Protein AF-A0A1G1VSL3-F1 (afdb_monomer_lite)

Secondary structure (DSSP, 8-state):
--GGGTTSTT-S--PPPP---PPTT-EEEEE---TTEEE-TTEEEEE-GGGG---SS-S-TTTS-HHHHHHHHHHHHHHHHHHHHHHHHTT-EEEEEEETT-HHHHHTT--GGGHHHHHHHHHHHTT-EEEEEEPB-SS-EE-SSTT-EEEESS-TT-------EEEEE-SS-EEHHHHHHHHHHH-SEEEEE-TTHHHHHHTT--HHHHHHHHHHHHHHHHHH-GGGGSTT-EEEE--S-S-HHHHHHHHHHHHHHHHHHH--

Radius of gyration: 17.58 Å; chains: 1; bounding box: 45×39×55 Å

Foldseek 3Di:
DDPVVVVPPPPPDDDDQPAPDADPQAAEEEEEQALQKAWDRRYFYAYDALLLDADAPAADCVQQNVVLNVLSVVCVLLVQVLLCVLCVVLVHAYAYEGEALRLRCRRRVNQRVCSFVRSCVVCVVSVGHYQAYAYADPDWDHGPDPPITMHGVDHNPDNAGAAQAEEEEQARGHHNVRQVVCCVPRNRYRYHYLNRLVVCVVVVHDSVSVLVNVVSVLSSVVVRHVNHLDPPRYDYDHPSNHRPVSSVVSVVSVVVSVVVSVVD

Organism: NCBI:txid1797591

pLDDT: mean 86.6, std 14.9, range [35.81, 98.06]

Sequence (264 aa):
MSEKSLLRSEVGQGRAVPERKELPGTVVAVACMDEALGYSPGILVAGVGGSAVTAYETGNQTFFPDQKRRLVERVRPVLYHSLGKMADQLGLGFGVTSHVGCGWAGVQGIESISIPRLTQAMSFGLGREYFGHIPFAKEPSALDKPGVAAYTKRSASDHYHNAESIVLTVGGFISQNEIDRIASRHGRPFILSADWLNDVVISGGDIHEALDFLEVEINIARGIAEGVVKPGAFQIFDGQRLDTMTTVRNRAFVHRLLQRFTRA

Structure (mmCIF, N/CA/C/O backbone):
data_AF-A0A1G1VSL3-F1
#
_entry.id   AF-A0A1G1VSL3-F1
#
loop_
_atom_site.group_PDB
_atom_site.id
_atom_site.type_symbol
_atom_site.label_atom_id
_atom_site.label_alt_id
_atom_site.label_comp_id
_atom_site.label_asym_id
_atom_site.label_entity_id
_atom_site.label_seq_id
_atom_site.pdbx_PDB_ins_code
_atom_site.Cartn_x
_atom_site.Cartn_y
_atom_site.Cartn_z
_atom_site.occupancy
_atom_site.B_iso_or_equiv
_atom_site.auth_seq_id
_atom_site.auth_comp_id
_atom_site.auth_asym_id
_atom_site.auth_atom_id
_atom_site.pdbx_PDB_model_num
ATOM 1 N N . MET A 1 1 ? 12.007 3.092 34.594 1.00 41.72 1 MET A N 1
ATOM 2 C CA . MET A 1 1 ? 10.548 3.309 34.455 1.00 41.72 1 MET A CA 1
ATOM 3 C C . MET A 1 1 ? 10.048 2.396 33.346 1.00 41.72 1 MET A C 1
ATOM 5 O O . MET A 1 1 ? 10.641 2.407 32.280 1.00 41.72 1 MET A O 1
ATOM 9 N N . SER A 1 2 ? 9.065 1.538 33.625 1.00 35.91 2 SER A N 1
ATOM 10 C CA . SER A 1 2 ? 8.581 0.497 32.698 1.00 35.91 2 SER A CA 1
ATOM 11 C C . SER A 1 2 ? 7.684 1.092 31.604 1.00 35.91 2 SER A C 1
ATOM 13 O O . SER A 1 2 ? 6.838 1.926 31.918 1.00 35.91 2 SER A O 1
ATOM 15 N N . GLU A 1 3 ? 7.808 0.631 30.352 1.00 35.81 3 GLU A N 1
ATOM 16 C CA . GLU A 1 3 ? 6.961 1.017 29.199 1.00 35.81 3 GLU A CA 1
ATOM 17 C C . GLU A 1 3 ? 5.448 0.918 29.467 1.00 35.81 3 GLU A C 1
ATOM 19 O O . GLU A 1 3 ? 4.659 1.646 28.869 1.00 35.81 3 GLU A O 1
ATOM 24 N N . LYS A 1 4 ? 5.023 0.095 30.437 1.00 37.22 4 LYS A N 1
ATOM 25 C CA . LYS A 1 4 ? 3.619 0.005 30.876 1.00 37.22 4 LYS A CA 1
ATOM 26 C C . LYS A 1 4 ? 3.095 1.289 31.536 1.00 37.22 4 LYS A C 1
ATOM 28 O O . LYS A 1 4 ? 1.886 1.497 31.588 1.00 37.22 4 LYS A O 1
ATOM 33 N N . SER A 1 5 ? 3.986 2.147 32.034 1.00 37.72 5 SER A N 1
ATOM 34 C CA . SER A 1 5 ? 3.661 3.393 32.741 1.00 37.72 5 SER A CA 1
ATOM 35 C C . SER A 1 5 ? 3.257 4.531 31.800 1.00 37.72 5 SER A C 1
ATOM 37 O O . SER A 1 5 ? 2.442 5.363 32.183 1.00 37.72 5 SER A O 1
ATOM 39 N N . LEU A 1 6 ? 3.802 4.568 30.580 1.00 39.62 6 LEU A N 1
ATOM 40 C CA . LEU A 1 6 ? 3.485 5.594 29.575 1.00 39.62 6 LEU A CA 1
ATOM 41 C C . LEU A 1 6 ? 2.103 5.375 28.932 1.00 39.62 6 LEU A C 1
ATOM 43 O O . LEU A 1 6 ? 1.482 6.321 28.469 1.00 39.62 6 LEU A O 1
ATOM 47 N N . LEU A 1 7 ? 1.581 4.144 28.968 1.00 41.22 7 LEU A N 1
ATOM 48 C CA . LEU A 1 7 ? 0.295 3.775 28.359 1.00 41.22 7 LEU A CA 1
ATOM 49 C C . LEU A 1 7 ? -0.943 4.222 29.159 1.00 41.22 7 LEU A C 1
ATOM 51 O O . LEU A 1 7 ? -2.055 4.130 28.646 1.00 41.22 7 LEU A O 1
ATOM 55 N N . ARG A 1 8 ? -0.790 4.666 30.417 1.00 36.41 8 ARG A N 1
ATOM 56 C CA . ARG A 1 8 ? -1.926 5.020 31.294 1.00 36.41 8 ARG A CA 1
ATOM 57 C C . ARG A 1 8 ? -2.172 6.521 31.453 1.00 36.41 8 ARG A C 1
ATOM 59 O O . ARG A 1 8 ? -3.268 6.887 31.863 1.00 36.41 8 ARG A O 1
ATOM 66 N N . SER A 1 9 ? -1.210 7.387 31.137 1.00 38.53 9 SER A N 1
ATOM 67 C CA . SER A 1 9 ? -1.357 8.835 31.354 1.00 38.53 9 SER A CA 1
ATOM 68 C C . SER A 1 9 ? -2.050 9.586 30.210 1.00 38.53 9 SER A C 1
ATOM 70 O O . SER A 1 9 ? -2.408 10.742 30.394 1.00 38.53 9 SER A O 1
ATOM 72 N N . GLU A 1 10 ? -2.304 8.942 29.067 1.00 37.75 10 GLU A N 1
ATOM 73 C CA . GLU A 1 10 ? -3.008 9.541 27.914 1.00 37.75 10 GLU A CA 1
ATOM 74 C C . GLU A 1 10 ? -4.465 9.049 27.771 1.00 37.75 10 GLU A C 1
ATOM 76 O O . GLU A 1 10 ? -5.058 9.097 26.700 1.00 37.75 10 GLU A O 1
ATOM 81 N N . VAL A 1 11 ? -5.079 8.571 28.860 1.00 45.72 11 VAL A N 1
ATOM 82 C CA . VAL A 1 11 ? -6.474 8.065 28.886 1.00 45.72 11 VAL A CA 1
ATOM 83 C C . VAL A 1 11 ? -7.509 9.209 29.014 1.00 45.72 11 VAL A C 1
ATOM 85 O O . VAL A 1 11 ? -8.711 8.991 29.156 1.00 45.72 11 VAL A O 1
ATOM 88 N N . GLY A 1 12 ? -7.070 10.465 28.933 1.00 40.28 12 GLY A N 1
ATOM 89 C CA . GLY A 1 12 ? -7.941 11.634 29.009 1.00 40.28 12 GLY A CA 1
ATOM 90 C C . GLY A 1 12 ? -8.632 11.950 27.681 1.00 40.28 12 GLY A C 1
ATOM 91 O O . GLY A 1 12 ? -8.049 12.607 26.831 1.00 40.28 12 GLY A O 1
ATOM 92 N N . GLN A 1 13 ? -9.908 11.570 27.573 1.00 41.44 13 GLN A N 1
ATOM 93 C CA . GLN A 1 13 ? -10.904 12.127 26.641 1.00 41.44 13 GLN A CA 1
ATOM 94 C C . GLN A 1 13 ? -10.694 11.832 25.144 1.00 41.44 13 GLN A C 1
ATOM 96 O O . GLN A 1 13 ? -10.449 12.722 24.330 1.00 41.44 13 GLN A O 1
ATOM 101 N N . GLY A 1 14 ? -10.936 10.582 24.740 1.00 38.00 14 GLY A N 1
ATOM 102 C CA . GLY A 1 14 ? -11.282 10.294 23.349 1.00 38.00 14 GLY A CA 1
ATOM 103 C C . GLY A 1 14 ? -12.633 10.929 23.008 1.00 38.00 14 GLY A C 1
ATOM 104 O O . GLY A 1 14 ? -13.676 10.406 23.394 1.00 38.00 14 GLY A O 1
ATOM 105 N N . ARG A 1 15 ? -12.633 12.066 22.300 1.00 38.47 15 ARG A N 1
ATOM 106 C CA . ARG A 1 15 ? -13.829 12.522 21.574 1.00 38.47 15 ARG A CA 1
ATOM 107 C C . ARG A 1 15 ? -14.243 11.401 20.621 1.00 38.47 15 ARG A C 1
ATOM 109 O O . ARG A 1 15 ? -13.398 10.897 19.883 1.00 38.47 15 ARG A O 1
ATOM 116 N N . ALA A 1 16 ? -15.522 11.028 20.643 1.00 43.56 16 ALA A N 1
ATOM 117 C CA . ALA A 1 16 ? -16.097 10.166 19.620 1.00 43.56 16 ALA A CA 1
ATOM 118 C C . ALA A 1 16 ? -15.819 10.802 18.250 1.00 43.56 16 ALA A C 1
ATOM 120 O O . ALA A 1 16 ? -16.195 11.952 18.008 1.00 43.56 16 ALA A O 1
ATOM 121 N N . VAL A 1 17 ? -15.087 10.087 17.396 1.00 47.47 17 VAL A N 1
ATOM 122 C CA . VAL A 1 17 ? -14.850 10.498 16.012 1.00 47.47 17 VAL A CA 1
ATOM 123 C C . VAL A 1 17 ? -16.201 10.417 15.297 1.00 47.47 17 VAL A C 1
ATOM 125 O O . VAL A 1 17 ? -16.873 9.392 15.426 1.00 47.47 17 VAL A O 1
ATOM 128 N N . PRO A 1 18 ? -16.655 11.471 14.596 1.00 43.22 18 PRO A N 1
ATOM 129 C CA . PRO A 1 18 ? -17.874 11.384 13.805 1.00 43.22 18 PRO A CA 1
ATOM 130 C C . PRO A 1 18 ? -17.715 10.270 12.769 1.00 43.22 18 PRO A C 1
ATOM 132 O O . PRO A 1 18 ? -16.754 10.296 12.002 1.00 43.22 18 PRO A O 1
ATOM 135 N N . GLU A 1 19 ? -18.643 9.312 12.729 1.00 50.19 19 GLU A N 1
ATOM 136 C CA . GLU A 1 19 ? -18.667 8.296 11.674 1.00 50.19 19 GLU A CA 1
ATOM 137 C C . GLU A 1 19 ? -18.730 8.989 10.307 1.00 50.19 19 GLU A C 1
ATOM 139 O O . GLU A 1 19 ? -19.744 9.593 9.935 1.00 50.19 19 GLU A O 1
ATOM 144 N N . ARG A 1 20 ? -17.648 8.903 9.527 1.00 61.31 20 ARG A N 1
ATOM 145 C CA . ARG A 1 20 ? -17.724 9.176 8.094 1.00 61.31 20 ARG A CA 1
ATOM 146 C C . ARG A 1 20 ? -18.493 8.032 7.455 1.00 61.31 20 ARG A C 1
ATOM 148 O O . ARG A 1 20 ? -17.967 6.935 7.297 1.00 61.31 20 ARG A O 1
ATOM 155 N N . LYS A 1 21 ? -19.751 8.289 7.098 1.00 58.44 21 LYS A N 1
ATOM 156 C CA . LYS A 1 21 ? -20.550 7.330 6.335 1.00 58.44 21 LYS A CA 1
ATOM 157 C C . LYS A 1 21 ? -20.015 7.258 4.911 1.00 58.44 21 LYS A C 1
ATOM 159 O O . LYS A 1 21 ? -20.190 8.193 4.131 1.00 58.44 21 LYS A O 1
ATOM 164 N N . GLU A 1 22 ? -19.343 6.156 4.610 1.00 76.06 22 GLU A N 1
ATOM 165 C CA . GLU A 1 22 ? -18.946 5.812 3.251 1.00 76.06 22 GLU A CA 1
ATOM 166 C C . GLU A 1 22 ? -20.178 5.474 2.401 1.00 76.06 22 GLU A C 1
ATOM 168 O O . GLU A 1 22 ? -21.248 5.129 2.912 1.00 76.06 22 GLU A O 1
ATOM 173 N N . LEU A 1 23 ? -20.036 5.621 1.085 1.00 67.12 23 LEU A N 1
ATOM 174 C CA . LEU A 1 23 ? -21.115 5.323 0.150 1.00 67.12 23 LEU A CA 1
ATOM 175 C C . LEU A 1 23 ? -21.472 3.821 0.187 1.00 67.12 23 LEU A C 1
ATOM 177 O O . LEU A 1 23 ? -20.597 2.978 0.400 1.00 67.12 23 LEU A O 1
ATOM 181 N N . PRO A 1 24 ? -22.743 3.450 -0.049 1.00 66.38 24 PRO A N 1
ATOM 182 C CA . PRO A 1 24 ? -23.111 2.052 -0.238 1.00 66.38 24 PRO A CA 1
ATOM 183 C C . PRO A 1 24 ? -22.265 1.408 -1.344 1.00 66.38 24 PRO A C 1
ATOM 185 O O . PRO A 1 24 ? -22.145 1.964 -2.434 1.00 66.38 24 PRO A O 1
ATOM 188 N N . GLY A 1 25 ? -21.692 0.235 -1.063 1.00 79.31 25 GLY A N 1
ATOM 189 C CA . GLY A 1 25 ? -20.822 -0.474 -2.005 1.00 79.31 25 GLY A CA 1
ATOM 190 C C . GLY A 1 25 ? -19.350 -0.058 -1.965 1.00 79.31 25 GLY A C 1
ATOM 191 O O . GLY A 1 25 ? -18.590 -0.527 -2.809 1.00 79.31 25 GLY A O 1
ATOM 192 N N . THR A 1 26 ? -18.928 0.775 -1.003 1.00 91.88 26 THR A N 1
ATOM 193 C CA . THR A 1 26 ? -17.506 1.081 -0.817 1.00 91.88 26 THR A CA 1
ATOM 194 C C . THR A 1 26 ? -16.694 -0.182 -0.510 1.00 91.88 26 THR A C 1
ATOM 196 O O . THR A 1 26 ? -17.097 -1.029 0.292 1.00 91.88 26 THR A O 1
ATOM 199 N N . VAL A 1 27 ? -15.521 -0.290 -1.130 1.00 95.00 27 VAL A N 1
ATOM 200 C CA . VAL A 1 27 ? -14.562 -1.377 -0.914 1.00 95.00 27 VAL A CA 1
ATOM 201 C C . VAL A 1 27 ? -13.184 -0.839 -0.552 1.00 95.00 27 VAL A C 1
ATOM 203 O O . VAL A 1 27 ? -12.827 0.294 -0.872 1.00 95.00 27 VAL A O 1
ATOM 206 N N . VAL A 1 28 ? -12.384 -1.692 0.073 1.00 96.00 28 VAL A N 1
ATOM 207 C CA . VAL A 1 28 ? -10.955 -1.511 0.283 1.00 96.00 28 VAL A CA 1
ATOM 208 C C . VAL A 1 28 ? -10.203 -2.337 -0.755 1.00 96.00 28 VAL A C 1
ATOM 210 O O . VAL A 1 28 ? -10.350 -3.559 -0.820 1.00 96.00 28 VAL A O 1
ATOM 213 N N . ALA A 1 29 ? -9.383 -1.670 -1.558 1.00 95.31 29 ALA A N 1
ATOM 214 C CA . ALA A 1 29 ? -8.477 -2.297 -2.504 1.00 95.31 29 ALA A CA 1
ATOM 215 C C . ALA A 1 29 ? -7.039 -2.209 -1.985 1.00 95.31 29 ALA A C 1
ATOM 217 O O . ALA A 1 29 ? -6.507 -1.115 -1.777 1.00 95.31 29 ALA A O 1
ATOM 218 N N . VAL A 1 30 ? -6.382 -3.357 -1.825 1.00 95.31 30 VAL A N 1
ATOM 219 C CA . VAL A 1 30 ? -4.923 -3.398 -1.740 1.00 95.31 30 VAL A CA 1
ATOM 220 C C . VAL A 1 30 ? -4.373 -3.124 -3.133 1.00 95.31 30 VAL A C 1
ATOM 222 O O . VAL A 1 30 ? -4.665 -3.858 -4.083 1.00 95.31 30 VAL A O 1
ATOM 225 N N . ALA A 1 31 ? -3.604 -2.051 -3.259 1.00 92.25 31 ALA A N 1
ATOM 226 C CA . ALA A 1 31 ? -3.021 -1.619 -4.520 1.00 92.25 31 ALA A CA 1
ATOM 227 C C . ALA A 1 31 ? -1.528 -1.353 -4.349 1.00 92.25 31 ALA A C 1
ATOM 229 O O . ALA A 1 31 ? -1.065 -1.019 -3.259 1.00 92.25 31 ALA A O 1
ATOM 230 N N . CYS A 1 32 ? -0.773 -1.493 -5.438 1.00 90.31 32 CYS A N 1
ATOM 231 C CA . CYS A 1 32 ? 0.634 -1.118 -5.434 1.00 90.31 32 CYS A CA 1
ATOM 232 C C . CYS A 1 32 ? 0.808 0.360 -5.076 1.00 90.31 32 CYS A C 1
ATOM 234 O O . CYS A 1 32 ? 0.002 1.197 -5.480 1.00 90.31 32 CYS A O 1
ATOM 236 N N . MET A 1 33 ? 1.896 0.689 -4.378 1.00 88.12 33 MET A N 1
ATOM 237 C CA . MET A 1 33 ? 2.346 2.075 -4.283 1.00 88.12 33 MET A CA 1
ATOM 238 C C . MET A 1 33 ? 2.729 2.574 -5.687 1.00 88.12 33 MET A C 1
ATOM 240 O O . MET A 1 33 ? 3.733 2.157 -6.261 1.00 88.12 33 MET A O 1
ATOM 244 N N . ASP A 1 34 ? 1.878 3.401 -6.285 1.00 89.62 34 ASP A N 1
ATOM 245 C CA . ASP A 1 34 ? 2.101 3.997 -7.601 1.00 89.62 34 ASP A CA 1
ATOM 246 C C . ASP A 1 34 ? 1.310 5.305 -7.685 1.00 89.62 34 ASP A C 1
ATOM 248 O O . ASP A 1 34 ? 0.093 5.337 -7.495 1.00 89.62 34 ASP A O 1
ATOM 252 N N . GLU A 1 35 ? 2.021 6.398 -7.938 1.00 90.19 35 GLU A N 1
ATOM 253 C CA . GLU A 1 35 ? 1.499 7.760 -7.968 1.00 90.19 35 GLU A CA 1
ATOM 254 C C . GLU A 1 35 ? 0.618 8.051 -9.192 1.00 90.19 35 GLU A C 1
ATOM 256 O O . GLU A 1 35 ? -0.036 9.097 -9.266 1.00 90.19 35 GLU A O 1
ATOM 261 N N . ALA A 1 36 ? 0.628 7.154 -10.181 1.00 91.25 36 ALA A N 1
ATOM 262 C CA . ALA A 1 36 ? -0.157 7.268 -11.402 1.00 91.25 36 ALA A CA 1
ATOM 263 C C . ALA A 1 36 ? -1.495 6.521 -11.344 1.00 91.25 36 ALA A C 1
ATOM 265 O O . ALA A 1 36 ? -2.278 6.636 -12.296 1.00 91.25 36 ALA A O 1
ATOM 266 N N . LEU A 1 37 ? -1.757 5.773 -10.267 1.00 92.94 37 LEU A N 1
ATOM 267 C CA . LEU A 1 37 ? -3.028 5.087 -10.071 1.00 92.94 37 LEU A CA 1
ATOM 268 C C . LEU A 1 37 ? -4.138 6.074 -9.712 1.00 92.94 37 LEU A C 1
ATOM 270 O O . LEU A 1 37 ? -3.959 6.989 -8.908 1.00 92.94 37 LEU A O 1
ATOM 274 N N . GLY A 1 38 ? -5.301 5.858 -10.316 1.00 93.88 38 GLY A N 1
ATOM 275 C CA . GLY A 1 38 ? -6.528 6.571 -10.015 1.00 93.88 38 GLY A CA 1
ATOM 276 C C . GLY A 1 38 ? -7.699 5.614 -9.816 1.00 93.88 38 GLY A C 1
ATOM 277 O O . GLY A 1 38 ? -7.783 4.570 -10.467 1.00 93.88 38 GLY A O 1
ATOM 278 N N . TYR A 1 39 ? -8.620 5.987 -8.932 1.00 93.62 39 TYR A N 1
ATOM 279 C CA . TYR A 1 39 ? -9.716 5.126 -8.482 1.00 93.62 39 TYR A CA 1
ATOM 280 C C . TYR A 1 39 ? -11.070 5.832 -8.591 1.00 93.62 39 TYR A C 1
ATOM 282 O O . TYR A 1 39 ? -11.164 7.050 -8.415 1.00 93.62 39 TYR A O 1
ATOM 290 N N . SER A 1 40 ? -12.130 5.077 -8.882 1.00 91.62 40 SER A N 1
ATOM 291 C CA . SER A 1 40 ? -13.500 5.592 -8.857 1.00 91.62 40 SER A CA 1
ATOM 292 C C . SER A 1 40 ? -13.956 5.939 -7.431 1.00 91.62 40 SER A C 1
ATOM 294 O O . SER A 1 40 ? -13.401 5.424 -6.453 1.00 91.62 40 SER A O 1
ATOM 296 N N . PRO A 1 41 ? -15.007 6.770 -7.278 1.00 88.75 41 PRO A N 1
ATOM 297 C CA . PRO A 1 41 ? -15.706 6.895 -6.002 1.00 88.75 41 PRO A CA 1
ATOM 298 C C . PRO A 1 41 ? -16.109 5.514 -5.460 1.00 88.75 41 PRO A C 1
ATOM 300 O O . PRO A 1 41 ? -16.461 4.629 -6.239 1.00 88.75 41 PRO A O 1
ATOM 303 N N . GLY A 1 42 ? -16.049 5.330 -4.138 1.00 89.25 42 GLY A N 1
ATOM 304 C CA . GLY A 1 42 ? -16.341 4.042 -3.494 1.00 89.25 42 GLY A CA 1
ATOM 305 C C . GLY A 1 42 ? -15.142 3.093 -3.371 1.00 89.25 42 GLY A C 1
ATOM 306 O O . GLY A 1 42 ? -15.304 1.967 -2.920 1.00 89.25 42 GLY A O 1
ATOM 307 N N . ILE A 1 43 ? -13.929 3.522 -3.725 1.00 94.75 43 ILE A N 1
ATOM 308 C CA . ILE A 1 43 ? -12.708 2.758 -3.444 1.00 94.75 43 ILE A CA 1
ATOM 309 C C . ILE A 1 43 ? -11.872 3.495 -2.399 1.00 94.75 43 ILE A C 1
ATOM 311 O O . ILE A 1 43 ? -11.518 4.667 -2.566 1.00 94.75 43 ILE A O 1
ATOM 315 N N . LEU A 1 44 ? -11.534 2.776 -1.334 1.00 96.38 44 LEU A N 1
ATOM 316 C CA . LEU A 1 44 ? -10.486 3.128 -0.389 1.00 96.38 44 LEU A CA 1
ATOM 317 C C . LEU A 1 44 ? -9.252 2.269 -0.664 1.00 96.38 44 LEU A C 1
ATOM 319 O O . LEU A 1 44 ? -9.359 1.079 -0.942 1.00 96.38 44 LEU A O 1
ATOM 323 N N . VAL A 1 45 ? -8.072 2.866 -0.583 1.00 96.00 45 VAL A N 1
ATOM 324 C CA . VAL A 1 45 ? -6.817 2.217 -0.958 1.00 96.00 45 VAL A CA 1
ATOM 325 C C . VAL A 1 45 ? -5.997 1.888 0.280 1.00 96.00 45 VAL A C 1
ATOM 327 O O . VAL A 1 45 ? -5.760 2.751 1.129 1.00 96.00 45 VAL A O 1
ATOM 330 N N . ALA A 1 46 ? -5.516 0.648 0.335 1.00 96.31 46 ALA A N 1
ATOM 331 C CA . ALA A 1 46 ? -4.414 0.226 1.185 1.00 96.31 46 ALA A CA 1
ATOM 332 C C . ALA A 1 46 ? -3.170 0.031 0.304 1.00 96.31 46 ALA A C 1
ATOM 334 O O . ALA A 1 46 ? -3.061 -0.957 -0.421 1.00 96.31 46 ALA A O 1
ATOM 335 N N . GLY A 1 47 ? -2.252 0.998 0.323 1.00 94.50 47 GLY A N 1
ATOM 336 C CA . GLY A 1 47 ? -1.031 0.930 -0.481 1.00 94.50 47 GLY A CA 1
ATOM 337 C C . GLY A 1 47 ? -0.043 -0.109 0.056 1.00 94.50 47 GLY A C 1
ATOM 338 O O . GLY A 1 47 ? 0.308 -0.050 1.231 1.00 94.50 47 GLY A O 1
ATOM 339 N N . VAL A 1 48 ? 0.391 -1.050 -0.785 1.00 91.88 48 VAL A N 1
ATOM 340 C CA . VAL A 1 48 ? 1.368 -2.109 -0.464 1.00 91.88 48 VAL A CA 1
ATOM 341 C C . VAL A 1 48 ? 2.224 -2.371 -1.702 1.00 91.88 48 VAL A C 1
ATOM 343 O O . VAL A 1 48 ? 1.682 -2.583 -2.782 1.00 91.88 48 VAL A O 1
ATOM 346 N N . GLY A 1 49 ? 3.548 -2.401 -1.587 1.00 81.75 49 GLY A N 1
ATOM 347 C CA . GLY A 1 49 ? 4.470 -2.581 -2.711 1.00 81.75 49 GLY A CA 1
ATOM 348 C C . GLY A 1 49 ? 4.160 -3.807 -3.587 1.00 81.75 49 GLY A C 1
ATOM 349 O O . GLY A 1 49 ? 4.082 -4.935 -3.105 1.00 81.75 49 GLY A O 1
ATOM 350 N N . GLY A 1 50 ? 3.973 -3.580 -4.893 1.00 66.88 50 GLY A N 1
ATOM 351 C CA . GLY A 1 50 ? 3.849 -4.595 -5.949 1.00 66.88 50 GLY A CA 1
ATOM 352 C C . GLY A 1 50 ? 2.737 -5.615 -5.808 1.00 66.88 50 GLY A C 1
ATOM 353 O O . GLY A 1 50 ? 2.925 -6.760 -6.220 1.00 66.88 50 GLY A O 1
ATOM 354 N N . SER A 1 51 ? 1.630 -5.246 -5.157 1.00 63.44 51 SER A N 1
ATOM 355 C CA . SER A 1 51 ? 0.603 -6.212 -4.745 1.00 63.44 51 SER A CA 1
ATOM 356 C C . SER A 1 51 ? 1.227 -7.401 -4.001 1.00 63.44 51 SER A C 1
ATOM 358 O O . SER A 1 51 ? 0.764 -8.527 -4.116 1.00 63.44 51 SER A O 1
ATOM 360 N N . ALA A 1 52 ? 2.342 -7.154 -3.309 1.00 62.50 52 ALA A N 1
ATOM 361 C CA . ALA A 1 52 ? 3.154 -8.107 -2.580 1.00 62.50 52 ALA A CA 1
ATOM 362 C C . ALA A 1 52 ? 3.490 -9.407 -3.342 1.00 62.50 52 ALA A C 1
ATOM 364 O O . ALA A 1 52 ? 3.384 -10.483 -2.772 1.00 62.50 52 ALA A O 1
ATOM 365 N N . VAL A 1 53 ? 3.918 -9.364 -4.607 1.00 80.69 53 VAL A N 1
ATOM 366 C CA . VAL A 1 53 ? 4.559 -10.540 -5.238 1.00 80.69 53 VAL A CA 1
ATOM 367 C C . VAL A 1 53 ? 6.075 -10.522 -5.026 1.00 80.69 53 VAL A C 1
ATOM 369 O O . VAL A 1 53 ? 6.694 -9.454 -4.954 1.00 80.69 53 VAL A O 1
ATOM 372 N N . THR A 1 54 ? 6.676 -11.707 -4.918 1.00 88.25 54 THR A N 1
ATOM 373 C CA . THR A 1 54 ? 8.114 -11.901 -4.686 1.00 88.25 54 THR A CA 1
ATOM 374 C C . THR A 1 54 ? 8.703 -12.916 -5.655 1.00 88.25 54 THR A C 1
ATOM 376 O O . THR A 1 54 ? 8.078 -13.935 -5.937 1.00 88.25 54 THR A O 1
ATOM 379 N N . ALA A 1 55 ? 9.903 -12.633 -6.164 1.00 88.44 55 ALA A N 1
ATOM 380 C CA . ALA A 1 55 ? 10.688 -13.559 -6.981 1.00 88.44 55 ALA A CA 1
ATOM 381 C C . ALA A 1 55 ? 12.123 -13.626 -6.446 1.00 88.44 55 ALA A C 1
ATOM 383 O O . ALA A 1 55 ? 12.764 -12.590 -6.271 1.00 88.44 55 ALA A O 1
ATOM 384 N N . TYR A 1 56 ? 12.596 -14.834 -6.147 1.00 91.50 56 TYR A N 1
ATOM 385 C CA . TYR A 1 56 ? 13.926 -15.090 -5.592 1.00 91.50 56 TYR A CA 1
ATOM 386 C C . TYR A 1 56 ? 14.975 -15.248 -6.686 1.00 91.50 56 TYR A C 1
ATOM 388 O O . TYR A 1 56 ? 14.635 -15.620 -7.804 1.00 91.50 56 TYR A O 1
ATOM 396 N N . GLU A 1 57 ? 16.241 -14.973 -6.355 1.00 89.62 57 GLU A N 1
ATOM 397 C CA . GLU A 1 57 ? 17.397 -15.189 -7.248 1.00 89.62 57 GLU A CA 1
ATOM 398 C C . GLU A 1 57 ? 17.361 -14.393 -8.576 1.00 89.62 57 GLU A C 1
ATOM 400 O O . GLU A 1 57 ? 18.238 -14.540 -9.423 1.00 89.62 57 GLU A O 1
ATOM 405 N N . THR A 1 58 ? 16.402 -13.476 -8.745 1.00 89.94 58 THR A N 1
ATOM 406 C CA . THR A 1 58 ? 16.226 -12.639 -9.943 1.00 89.94 58 THR A CA 1
ATOM 407 C C . THR A 1 58 ? 16.295 -11.144 -9.623 1.00 89.94 58 THR A C 1
ATOM 409 O O . THR A 1 58 ? 16.334 -10.726 -8.461 1.00 89.94 58 THR A O 1
ATOM 412 N N . GLY A 1 59 ? 16.315 -10.306 -10.662 1.00 89.25 59 GLY A N 1
ATOM 413 C CA . GLY A 1 59 ? 16.257 -8.849 -10.523 1.00 89.25 59 GLY A CA 1
ATOM 414 C C . GLY A 1 59 ? 17.470 -8.233 -9.820 1.00 89.25 59 GLY A C 1
ATOM 415 O O . GLY A 1 59 ? 18.566 -8.793 -9.796 1.00 89.25 59 GLY A O 1
ATOM 416 N N . ASN A 1 60 ? 17.277 -7.045 -9.244 1.00 89.00 60 ASN A N 1
ATOM 417 C CA . ASN A 1 60 ? 18.350 -6.273 -8.624 1.00 89.00 60 ASN A CA 1
ATOM 418 C C . ASN A 1 60 ? 18.631 -6.750 -7.185 1.00 89.00 60 ASN A C 1
ATOM 420 O O . ASN A 1 60 ? 18.075 -6.224 -6.219 1.00 89.00 60 ASN A O 1
ATOM 424 N N . GLN A 1 61 ? 19.529 -7.730 -7.048 1.00 90.81 61 GLN A N 1
ATOM 425 C CA . GLN A 1 61 ? 19.941 -8.297 -5.754 1.00 90.81 61 GLN A CA 1
ATOM 426 C C . GLN A 1 61 ? 20.669 -7.299 -4.843 1.00 90.81 61 GLN A C 1
ATOM 428 O O . GLN A 1 61 ? 20.643 -7.451 -3.625 1.00 90.81 61 GLN A O 1
ATOM 433 N N . THR A 1 62 ? 21.294 -6.259 -5.399 1.00 89.50 62 THR A N 1
ATOM 434 C CA . THR A 1 62 ? 21.936 -5.205 -4.602 1.00 89.50 62 THR A CA 1
ATOM 435 C C . THR A 1 62 ? 20.895 -4.308 -3.935 1.00 89.50 62 THR A C 1
ATOM 437 O O . THR A 1 62 ? 21.037 -3.941 -2.771 1.00 89.50 62 THR A O 1
ATOM 440 N N . PHE A 1 63 ? 19.831 -3.968 -4.659 1.00 86.44 63 PHE A N 1
ATOM 441 C CA . PHE A 1 63 ? 18.788 -3.070 -4.177 1.00 86.44 63 PHE A CA 1
ATOM 442 C C . PHE A 1 63 ? 17.764 -3.784 -3.282 1.00 86.44 63 PHE A C 1
ATOM 444 O O . PHE A 1 63 ? 17.442 -3.317 -2.182 1.00 86.44 63 PHE A O 1
ATOM 451 N N . PHE A 1 64 ? 17.291 -4.953 -3.720 1.00 90.12 64 PHE A N 1
ATOM 452 C CA . PHE A 1 64 ? 16.270 -5.734 -3.030 1.00 90.12 64 PHE A CA 1
ATOM 453 C C . PHE A 1 64 ? 16.698 -7.205 -2.890 1.00 90.12 64 PHE A C 1
ATOM 455 O O . PHE A 1 64 ? 16.156 -8.057 -3.582 1.00 90.12 64 PHE A O 1
ATOM 462 N N . PRO A 1 65 ? 17.677 -7.525 -2.021 1.00 92.31 65 PRO A N 1
ATOM 463 C CA . PRO A 1 65 ? 18.181 -8.889 -1.839 1.00 92.31 65 PRO A CA 1
ATOM 464 C C . PRO A 1 65 ? 17.130 -9.865 -1.295 1.00 92.31 65 PRO A C 1
ATOM 466 O O . PRO A 1 65 ? 16.187 -9.474 -0.599 1.00 92.31 65 PRO A O 1
ATOM 469 N N . ASP A 1 66 ? 17.368 -11.163 -1.498 1.00 93.69 66 ASP A N 1
ATOM 470 C CA . ASP A 1 66 ? 16.470 -12.248 -1.070 1.00 93.69 66 ASP A CA 1
ATOM 471 C C . ASP A 1 66 ? 16.117 -12.230 0.422 1.00 93.69 66 ASP A C 1
ATOM 473 O O . ASP A 1 66 ? 15.005 -12.596 0.793 1.00 93.69 66 ASP A O 1
ATOM 477 N N . GLN A 1 67 ? 17.008 -11.752 1.296 1.00 94.06 67 GLN A N 1
ATOM 478 C CA . GLN A 1 67 ? 16.691 -11.599 2.719 1.00 94.06 67 GLN A CA 1
ATOM 479 C C . GLN A 1 67 ? 15.496 -10.659 2.946 1.00 94.06 67 GLN A C 1
ATOM 481 O O . GLN A 1 67 ? 14.620 -10.962 3.757 1.00 94.06 67 GLN A O 1
ATOM 486 N N . LYS A 1 68 ? 15.424 -9.545 2.204 1.00 92.38 68 LYS A N 1
ATOM 487 C CA . LYS A 1 68 ? 14.290 -8.616 2.278 1.00 92.38 68 LYS A CA 1
ATOM 488 C C . LYS A 1 68 ? 13.041 -9.225 1.637 1.00 92.38 68 LYS A C 1
ATOM 490 O O . LYS A 1 68 ? 11.947 -9.045 2.158 1.00 92.38 68 LYS A O 1
ATOM 495 N N . ARG A 1 69 ? 13.186 -10.004 0.559 1.00 92.12 69 ARG A N 1
ATOM 496 C CA . ARG A 1 69 ? 12.060 -10.734 -0.055 1.00 92.12 69 ARG A CA 1
ATOM 497 C C . ARG A 1 69 ? 11.444 -11.758 0.900 1.00 92.12 69 ARG A C 1
ATOM 499 O O . ARG A 1 69 ? 10.224 -11.815 1.017 1.00 92.12 69 ARG A O 1
ATOM 506 N N . ARG A 1 70 ? 12.274 -12.485 1.658 1.00 93.75 70 ARG A N 1
ATOM 507 C CA . ARG A 1 70 ? 11.818 -13.412 2.711 1.00 93.75 70 ARG A CA 1
ATOM 508 C C . ARG A 1 70 ? 11.063 -12.695 3.825 1.00 93.75 70 ARG A C 1
ATOM 510 O O . ARG A 1 70 ? 10.064 -13.220 4.303 1.00 93.75 70 ARG A O 1
ATOM 517 N N . LEU A 1 71 ? 11.516 -11.503 4.225 1.00 93.69 71 LEU A N 1
ATOM 518 C CA . LEU A 1 71 ? 10.775 -10.668 5.175 1.00 93.69 71 LEU A CA 1
ATOM 519 C C . LEU A 1 71 ? 9.387 -10.313 4.620 1.00 93.69 71 LEU A C 1
ATOM 521 O O . LEU A 1 71 ? 8.389 -10.506 5.308 1.00 93.69 71 LEU A O 1
ATOM 525 N N . VAL A 1 72 ? 9.312 -9.871 3.359 1.00 92.00 72 VAL A N 1
ATOM 526 C CA . VAL A 1 72 ? 8.040 -9.559 2.686 1.00 92.00 72 VAL A CA 1
ATOM 527 C C . VAL A 1 72 ? 7.114 -10.775 2.656 1.00 92.00 72 VAL A C 1
ATOM 529 O O . VAL A 1 72 ? 5.945 -10.644 3.006 1.00 92.00 72 VAL A O 1
ATOM 532 N N . GLU A 1 73 ? 7.603 -11.960 2.283 1.00 91.31 73 GLU A N 1
ATOM 533 C CA . GLU A 1 73 ? 6.780 -13.179 2.284 1.00 91.31 73 GLU A CA 1
ATOM 534 C C . GLU A 1 73 ? 6.289 -13.577 3.672 1.00 91.31 73 GLU A C 1
ATOM 536 O O . GLU A 1 73 ? 5.148 -14.014 3.807 1.00 91.31 73 GLU A O 1
ATOM 541 N N . ARG A 1 74 ? 7.119 -13.401 4.704 1.00 91.88 74 ARG A N 1
ATOM 542 C CA . ARG A 1 74 ? 6.759 -13.742 6.082 1.00 91.88 74 ARG A CA 1
ATOM 543 C C . ARG A 1 74 ? 5.710 -12.796 6.668 1.00 91.88 74 ARG A C 1
ATOM 545 O O . ARG A 1 74 ? 4.785 -13.258 7.329 1.00 91.88 74 ARG A O 1
ATOM 552 N N . VAL A 1 75 ? 5.830 -11.492 6.416 1.00 93.56 75 VAL A N 1
ATOM 553 C CA . VAL A 1 75 ? 4.935 -10.467 6.986 1.00 93.56 75 VAL A CA 1
ATOM 554 C C . VAL A 1 75 ? 3.607 -10.371 6.225 1.00 93.56 75 VAL A C 1
ATOM 556 O O . VAL A 1 75 ? 2.568 -10.068 6.814 1.00 93.56 75 VAL A O 1
ATOM 559 N N . ARG A 1 76 ? 3.603 -10.672 4.922 1.00 91.31 76 ARG A N 1
ATOM 560 C CA . ARG A 1 76 ? 2.439 -10.500 4.038 1.00 91.31 76 ARG A CA 1
ATOM 561 C C . ARG A 1 76 ? 1.152 -11.181 4.526 1.00 91.31 76 ARG A C 1
ATOM 563 O O . ARG A 1 76 ? 0.124 -10.506 4.501 1.00 91.31 76 ARG A O 1
ATOM 570 N N . PRO A 1 77 ? 1.137 -12.449 4.983 1.00 91.94 77 PRO A N 1
ATOM 571 C CA . PRO A 1 77 ? -0.094 -13.056 5.484 1.00 91.94 77 PRO A CA 1
ATOM 572 C C . PRO A 1 77 ? -0.704 -12.276 6.651 1.00 91.94 77 PRO A C 1
ATOM 574 O O . PRO A 1 77 ? -1.916 -12.076 6.679 1.00 91.94 77 PRO A O 1
ATOM 577 N N . VAL A 1 78 ? 0.132 -11.776 7.567 1.00 93.44 78 VAL A N 1
ATOM 578 C CA . VAL A 1 78 ? -0.310 -10.973 8.715 1.00 93.44 78 VAL A CA 1
ATOM 579 C C . VAL A 1 78 ? -0.869 -9.632 8.240 1.00 93.44 78 VAL A C 1
ATOM 581 O O . VAL A 1 78 ? -1.994 -9.292 8.589 1.00 93.44 78 VAL A O 1
ATOM 584 N N . LEU A 1 79 ? -0.144 -8.923 7.369 1.00 94.19 79 LEU A N 1
ATOM 585 C CA . LEU A 1 79 ? -0.589 -7.669 6.748 1.00 94.19 79 LEU A CA 1
ATOM 586 C C . LEU A 1 79 ? -1.982 -7.806 6.110 1.00 94.19 79 LEU A C 1
ATOM 588 O O . LEU A 1 79 ? -2.902 -7.061 6.442 1.00 94.19 79 LEU A O 1
ATOM 592 N N . TYR A 1 80 ? -2.157 -8.772 5.206 1.00 94.06 80 TYR A N 1
ATOM 593 C CA . TYR A 1 80 ? -3.419 -8.952 4.483 1.00 94.06 80 TYR A CA 1
ATOM 594 C C . TYR A 1 80 ? -4.531 -9.482 5.392 1.00 94.06 80 TYR A C 1
ATOM 596 O O . TYR A 1 80 ? -5.707 -9.192 5.154 1.00 94.06 80 TYR A O 1
ATOM 604 N N . HIS A 1 81 ? -4.196 -10.249 6.434 1.00 94.00 81 HIS A N 1
ATOM 605 C CA . HIS A 1 81 ? -5.154 -10.628 7.467 1.00 94.00 81 HIS A CA 1
ATOM 606 C C . HIS A 1 81 ? -5.691 -9.385 8.191 1.00 94.00 81 HIS A C 1
ATOM 608 O O . HIS A 1 81 ? -6.901 -9.145 8.175 1.00 94.00 81 HIS A O 1
ATOM 614 N N . SER A 1 82 ? -4.788 -8.561 8.726 1.00 95.31 82 SER A N 1
ATOM 615 C CA . SER A 1 82 ? -5.101 -7.349 9.484 1.00 95.31 82 SER A CA 1
ATOM 616 C C . SER A 1 82 ? -5.872 -6.312 8.668 1.00 95.31 82 SER A C 1
ATOM 618 O O . SER A 1 82 ? -6.880 -5.791 9.143 1.00 95.31 82 SER A O 1
ATOM 620 N N . LEU A 1 83 ? -5.465 -6.045 7.421 1.00 95.38 83 LEU A N 1
ATOM 621 C CA . LEU A 1 83 ? -6.179 -5.105 6.547 1.00 95.38 83 LEU A CA 1
ATOM 622 C C . LEU A 1 83 ? -7.610 -5.575 6.246 1.00 95.38 83 LEU A C 1
ATOM 624 O O . LEU A 1 83 ? -8.538 -4.769 6.285 1.00 95.38 83 LEU A O 1
ATOM 628 N N . GLY A 1 84 ? -7.806 -6.875 5.996 1.00 94.19 84 GLY A N 1
ATOM 629 C CA . GLY A 1 84 ? -9.144 -7.426 5.769 1.00 94.19 84 GLY A CA 1
ATOM 630 C C . GLY A 1 84 ? -10.027 -7.340 7.014 1.00 94.19 84 GLY A C 1
ATOM 631 O O . GLY A 1 84 ? -11.163 -6.897 6.916 1.00 94.19 84 GLY A O 1
ATOM 632 N N . LYS A 1 85 ? -9.481 -7.639 8.200 1.00 92.88 85 LYS A N 1
ATOM 633 C CA . LYS A 1 85 ? -10.199 -7.470 9.472 1.00 92.88 85 LYS A CA 1
ATOM 634 C C . LYS A 1 85 ? -10.645 -6.021 9.694 1.00 92.88 85 LYS A C 1
ATOM 636 O O . LYS A 1 85 ? -11.744 -5.789 10.186 1.00 92.88 85 LYS A O 1
ATOM 641 N N . MET A 1 86 ? -9.811 -5.048 9.329 1.00 93.00 86 MET A N 1
ATOM 642 C CA . MET A 1 86 ? -10.176 -3.629 9.408 1.00 93.00 86 MET A CA 1
ATOM 643 C C . MET A 1 86 ? -11.277 -3.263 8.418 1.00 93.00 86 MET A C 1
ATOM 645 O O . MET A 1 86 ? -12.200 -2.543 8.783 1.00 93.00 86 MET A O 1
ATOM 649 N N . ALA A 1 87 ? -11.220 -3.770 7.186 1.00 93.69 87 ALA A N 1
ATOM 650 C CA . ALA A 1 87 ? -12.304 -3.583 6.226 1.00 93.69 87 ALA A CA 1
ATOM 651 C C . ALA A 1 87 ? -13.627 -4.181 6.745 1.00 93.69 87 ALA A C 1
ATOM 653 O O . ALA A 1 87 ? -14.651 -3.500 6.703 1.00 93.69 87 ALA A O 1
ATOM 654 N N . ASP A 1 88 ? -13.586 -5.382 7.334 1.00 91.81 88 ASP A N 1
ATOM 655 C CA . ASP A 1 88 ? -14.754 -6.045 7.930 1.00 91.81 88 ASP A CA 1
ATOM 656 C C . ASP A 1 88 ? -15.350 -5.228 9.089 1.00 91.81 88 ASP A C 1
ATOM 658 O O . ASP A 1 88 ? -16.566 -5.062 9.176 1.00 91.81 88 ASP A O 1
ATOM 662 N N . GLN A 1 89 ? -14.504 -4.658 9.958 1.00 89.31 89 GLN A N 1
ATOM 663 C CA . GLN A 1 89 ? -14.935 -3.770 11.049 1.00 89.31 89 GLN A CA 1
ATOM 664 C C . GLN A 1 89 ? -15.654 -2.513 10.546 1.00 89.31 89 GLN A C 1
ATOM 666 O O . GLN A 1 89 ? -16.526 -1.988 11.236 1.00 89.31 89 GLN A O 1
ATOM 671 N N . LEU A 1 90 ? -15.299 -2.042 9.349 1.00 89.31 90 LEU A N 1
ATOM 672 C CA . LEU A 1 90 ? -15.937 -0.906 8.686 1.00 89.31 90 LEU A CA 1
ATOM 673 C C . LEU A 1 90 ? -17.138 -1.318 7.818 1.00 89.31 90 LEU A C 1
ATOM 675 O O . LEU A 1 90 ? -17.779 -0.454 7.221 1.00 89.31 90 LEU A O 1
ATOM 679 N N . GLY A 1 91 ? -17.450 -2.615 7.729 1.00 90.62 91 GLY A N 1
ATOM 680 C CA . GLY A 1 91 ? -18.515 -3.139 6.873 1.00 90.62 91 GLY A CA 1
ATOM 681 C C . GLY A 1 91 ? -18.231 -2.991 5.375 1.00 90.62 91 GLY A C 1
ATOM 682 O O . GLY A 1 91 ? -19.166 -2.834 4.591 1.00 90.62 91 GLY A O 1
ATOM 683 N N . LEU A 1 92 ? -16.956 -3.000 4.974 1.00 92.38 92 LEU A N 1
ATOM 684 C CA . LEU A 1 92 ? -16.512 -2.782 3.596 1.00 92.38 92 LEU A CA 1
ATOM 685 C C . LEU A 1 92 ? -16.043 -4.088 2.950 1.00 92.38 92 LEU A C 1
ATOM 687 O O . LEU A 1 92 ? -15.447 -4.940 3.605 1.00 92.38 92 LEU A O 1
ATOM 691 N N . GLY A 1 93 ? -16.247 -4.223 1.637 1.00 92.81 93 GLY A N 1
ATOM 692 C CA . GLY A 1 93 ? -15.619 -5.308 0.876 1.00 92.81 93 GLY A CA 1
ATOM 693 C C . GLY A 1 93 ? -14.096 -5.146 0.832 1.00 92.81 93 GLY A C 1
ATOM 694 O O . GLY A 1 93 ? -13.601 -4.023 0.871 1.00 92.81 93 GLY A O 1
ATOM 695 N N . PHE A 1 94 ? -13.345 -6.242 0.715 1.00 94.94 94 PHE A N 1
ATOM 696 C CA . PHE A 1 94 ? -11.879 -6.217 0.710 1.00 94.94 94 PHE A CA 1
ATOM 697 C C . PHE A 1 94 ? -11.305 -7.095 -0.400 1.00 94.94 94 PHE A C 1
ATOM 699 O O . PHE A 1 94 ? -11.667 -8.266 -0.521 1.00 94.94 94 PHE A O 1
ATOM 706 N N . GLY A 1 95 ? -10.372 -6.551 -1.176 1.00 94.88 95 GLY A N 1
ATOM 707 C CA . GLY A 1 95 ? -9.727 -7.293 -2.251 1.00 94.88 95 GLY A CA 1
ATOM 708 C C . GLY A 1 95 ? -8.422 -6.676 -2.719 1.00 94.88 95 GLY A C 1
ATOM 709 O O . GLY A 1 95 ? -7.975 -5.640 -2.231 1.00 94.88 95 GLY A O 1
ATOM 710 N N . VAL A 1 96 ? -7.785 -7.357 -3.660 1.00 95.38 96 VAL A N 1
ATOM 711 C CA . VAL A 1 96 ? -6.432 -7.062 -4.131 1.00 95.38 96 VAL A CA 1
ATOM 712 C C . VAL A 1 96 ? -6.477 -6.730 -5.611 1.00 95.38 96 VAL A C 1
ATOM 714 O O . VAL A 1 96 ? -7.166 -7.387 -6.389 1.00 95.38 96 VAL A O 1
ATOM 717 N N . THR A 1 97 ? -5.715 -5.725 -6.011 1.00 95.06 97 THR A N 1
ATOM 718 C CA . THR A 1 97 ? -5.545 -5.342 -7.413 1.00 95.06 97 THR A CA 1
ATOM 719 C C . THR A 1 97 ? -4.105 -5.565 -7.849 1.00 95.06 97 THR A C 1
ATOM 721 O O . THR A 1 97 ? -3.201 -5.717 -7.031 1.00 95.06 97 THR A O 1
ATOM 724 N N . SER A 1 98 ? -3.878 -5.569 -9.155 1.00 93.62 98 SER A N 1
ATOM 725 C CA . SER A 1 98 ? -2.549 -5.435 -9.771 1.00 93.62 98 SER A CA 1
ATOM 726 C C . SER A 1 98 ? -2.606 -4.339 -10.829 1.00 93.62 98 SER A C 1
ATOM 728 O O . SER A 1 98 ? -3.702 -3.910 -11.166 1.00 93.62 98 SER A O 1
ATOM 730 N N . HIS A 1 99 ? -1.480 -3.898 -11.384 1.00 91.81 99 HIS A N 1
ATOM 731 C CA . HIS A 1 99 ? -1.490 -2.880 -12.439 1.00 91.81 99 HIS A CA 1
ATOM 732 C C . HIS A 1 99 ? -0.305 -3.031 -13.396 1.00 91.81 99 HIS A C 1
ATOM 734 O O 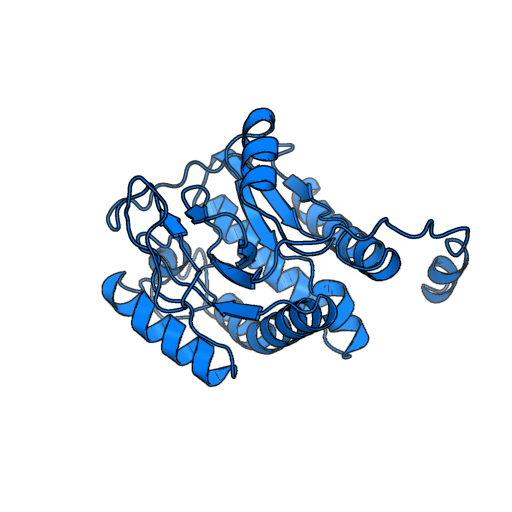. HIS A 1 99 ? 0.706 -3.659 -13.066 1.00 91.81 99 HIS A O 1
ATOM 740 N N . VAL A 1 100 ? -0.438 -2.454 -14.591 1.00 87.00 100 VAL A N 1
ATOM 741 C CA . VAL A 1 100 ? 0.669 -2.346 -15.551 1.00 87.00 100 VAL A CA 1
ATOM 742 C C . VAL A 1 100 ? 1.737 -1.362 -15.063 1.00 87.00 100 VAL A C 1
ATOM 744 O O . VAL A 1 100 ? 1.422 -0.396 -14.370 1.00 87.00 100 VAL A O 1
ATOM 747 N N . GLY A 1 101 ? 3.000 -1.579 -15.444 1.00 79.88 101 GLY A N 1
ATOM 748 C CA . GLY A 1 101 ? 4.092 -0.647 -15.121 1.00 79.88 101 GLY A CA 1
ATOM 749 C C . GLY A 1 101 ? 4.532 -0.675 -13.650 1.00 79.88 101 GLY A C 1
ATOM 750 O O . GLY A 1 101 ? 5.078 0.303 -13.146 1.00 79.88 101 GLY A O 1
ATOM 751 N N . CYS A 1 102 ? 4.297 -1.788 -12.947 1.00 86.62 102 CYS A N 1
ATOM 752 C CA . CYS A 1 102 ? 4.651 -1.952 -11.540 1.00 86.62 102 CYS A CA 1
ATOM 753 C C . CYS A 1 102 ? 6.170 -1.902 -11.303 1.00 86.62 102 CYS A C 1
ATOM 755 O O . CYS A 1 102 ? 6.882 -2.872 -11.574 1.00 86.62 102 CYS A O 1
ATOM 757 N N . GLY A 1 103 ? 6.657 -0.797 -10.728 1.00 82.12 103 GLY A N 1
ATOM 758 C CA . GLY A 1 103 ? 8.074 -0.620 -10.391 1.00 82.12 103 GLY A CA 1
ATOM 759 C C . GLY A 1 103 ? 8.602 -1.697 -9.437 1.00 82.12 103 GLY A C 1
ATOM 760 O O . GLY A 1 103 ? 9.701 -2.211 -9.633 1.00 82.12 103 GLY A O 1
ATOM 761 N N . TRP A 1 104 ? 7.792 -2.130 -8.464 1.00 86.44 104 TRP A N 1
ATOM 762 C CA . TRP A 1 104 ? 8.149 -3.217 -7.541 1.00 86.44 104 TRP A CA 1
ATOM 763 C C . TRP A 1 104 ? 8.357 -4.569 -8.243 1.00 86.44 104 TRP A C 1
ATOM 765 O O . TRP A 1 104 ? 9.275 -5.320 -7.911 1.00 86.44 104 TRP A O 1
ATOM 775 N N . ALA A 1 105 ? 7.505 -4.909 -9.212 1.00 87.44 105 ALA A N 1
ATOM 776 C CA . ALA A 1 105 ? 7.684 -6.116 -10.017 1.00 87.44 105 ALA A CA 1
ATOM 777 C C . ALA A 1 105 ? 8.944 -5.993 -10.893 1.00 87.44 105 ALA A C 1
ATOM 779 O O . ALA A 1 105 ? 9.761 -6.916 -10.939 1.00 87.44 105 ALA A O 1
ATOM 780 N N . GLY A 1 106 ? 9.152 -4.813 -11.489 1.00 84.81 106 GLY A N 1
ATOM 781 C CA . GLY A 1 106 ? 10.320 -4.495 -12.308 1.00 84.81 106 GLY A CA 1
ATOM 782 C C . GLY A 1 106 ? 11.652 -4.672 -11.573 1.00 84.81 106 GLY A C 1
ATOM 783 O O . GLY A 1 106 ? 12.542 -5.346 -12.089 1.00 84.81 106 GLY A O 1
ATOM 784 N N . VAL A 1 107 ? 11.790 -4.172 -10.335 1.00 85.62 107 VAL A N 1
ATOM 785 C CA . VAL A 1 107 ? 13.046 -4.327 -9.559 1.00 85.62 107 VAL A CA 1
ATOM 786 C C . VAL A 1 107 ? 13.373 -5.784 -9.209 1.00 85.62 107 VAL A C 1
ATOM 788 O O . VAL A 1 107 ? 14.526 -6.112 -8.926 1.00 85.62 107 VAL A O 1
ATOM 791 N N . GLN A 1 108 ? 12.381 -6.675 -9.262 1.00 89.06 108 GLN A N 1
ATOM 792 C CA . GLN A 1 108 ? 12.548 -8.115 -9.052 1.00 89.06 108 GLN A CA 1
ATOM 793 C C . GLN A 1 108 ? 12.749 -8.905 -10.352 1.00 89.06 108 GLN A C 1
ATOM 795 O O . GLN A 1 108 ? 13.004 -10.106 -10.293 1.00 89.06 108 GLN A O 1
ATOM 800 N N . GLY A 1 109 ? 12.662 -8.252 -11.515 1.00 87.69 109 GLY A N 1
ATOM 801 C CA . GLY A 1 109 ? 12.721 -8.917 -12.817 1.00 87.69 109 GLY A CA 1
ATOM 802 C C . GLY A 1 109 ? 11.452 -9.700 -13.164 1.00 87.69 109 GLY A C 1
ATOM 803 O O . GLY A 1 109 ? 11.508 -10.606 -13.988 1.00 87.69 109 GLY A O 1
ATOM 804 N N . ILE A 1 110 ? 10.316 -9.386 -12.533 1.00 89.19 110 ILE A N 1
ATOM 805 C CA . ILE A 1 110 ? 9.025 -9.985 -12.881 1.00 89.19 110 ILE A CA 1
ATOM 806 C C . ILE A 1 110 ? 8.478 -9.259 -14.111 1.00 89.19 110 ILE A C 1
ATOM 808 O O . ILE A 1 110 ? 8.237 -8.052 -14.076 1.00 89.19 110 ILE A O 1
ATOM 812 N N . GLU A 1 111 ? 8.251 -10.002 -15.190 1.00 87.19 111 GLU A N 1
ATOM 813 C CA . GLU A 1 111 ? 7.684 -9.453 -16.421 1.00 87.19 111 GLU A CA 1
ATOM 814 C C . GLU A 1 111 ? 6.246 -8.961 -16.219 1.00 87.19 111 GLU A C 1
ATOM 816 O O . GLU A 1 111 ? 5.416 -9.657 -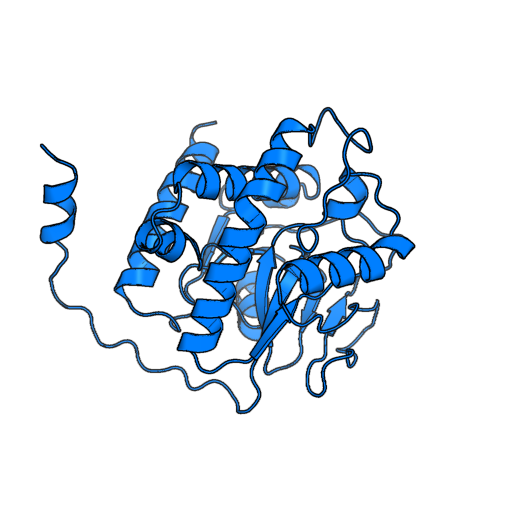15.625 1.00 87.19 111 GLU A O 1
ATOM 821 N N . SER A 1 112 ? 5.914 -7.802 -16.800 1.00 84.06 112 SER A N 1
ATOM 822 C CA . SER A 1 112 ? 4.593 -7.168 -16.675 1.00 84.06 112 SER A CA 1
ATOM 823 C C . SER A 1 112 ? 3.427 -8.099 -17.027 1.00 84.06 112 SER A C 1
ATOM 825 O O . SER A 1 112 ? 2.396 -8.068 -16.360 1.00 84.06 112 SER A O 1
ATOM 827 N N . ILE A 1 113 ? 3.597 -8.971 -18.028 1.00 87.19 113 ILE A N 1
ATOM 828 C CA . ILE A 1 113 ? 2.563 -9.927 -18.458 1.00 87.19 113 ILE A CA 1
ATOM 829 C C . ILE A 1 113 ? 2.259 -11.004 -17.406 1.00 87.19 113 ILE A C 1
ATOM 831 O O . ILE A 1 113 ? 1.161 -11.554 -17.374 1.00 87.19 113 ILE A O 1
ATOM 835 N N . SER A 1 114 ? 3.212 -11.292 -16.516 1.00 90.19 114 SER A N 1
ATOM 836 C CA . SER A 1 114 ? 3.057 -12.299 -15.464 1.00 90.19 114 SER A CA 1
ATOM 837 C C . SER A 1 114 ? 2.362 -11.757 -14.213 1.00 90.19 114 SER A C 1
ATOM 839 O O . SER A 1 114 ? 1.828 -12.545 -13.430 1.00 90.19 114 SER A O 1
ATOM 841 N N . ILE A 1 115 ? 2.335 -10.433 -14.022 1.00 89.94 115 ILE A N 1
ATOM 842 C CA . ILE A 1 115 ? 1.826 -9.788 -12.803 1.00 89.9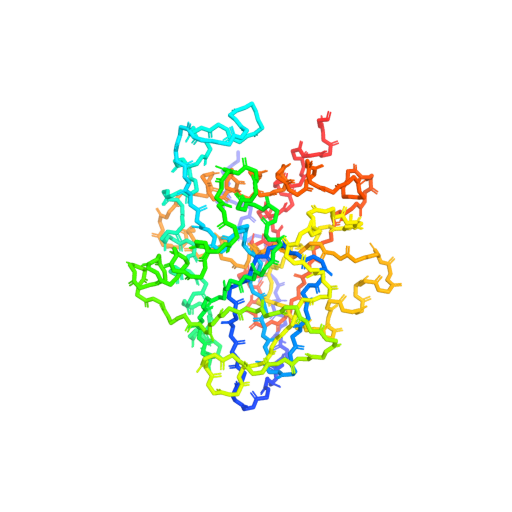4 115 ILE A CA 1
ATOM 843 C C . ILE A 1 115 ? 0.369 -10.173 -12.493 1.00 89.94 115 ILE A C 1
ATOM 845 O O . ILE A 1 115 ? 0.138 -10.619 -11.369 1.00 89.94 115 ILE A O 1
ATOM 849 N N . PRO A 1 116 ? -0.609 -10.086 -13.426 1.00 92.25 116 PRO A N 1
ATOM 850 C CA . PRO A 1 116 ? -2.007 -10.390 -13.104 1.00 92.25 116 PRO A CA 1
ATOM 851 C C . PRO A 1 116 ? -2.173 -11.800 -12.530 1.00 92.25 116 PRO A C 1
ATOM 853 O O . PRO A 1 116 ? -2.764 -11.985 -11.468 1.00 92.25 116 PRO A O 1
ATOM 856 N N . ARG A 1 117 ? -1.560 -12.790 -13.193 1.00 93.19 117 ARG A N 1
ATOM 857 C CA . ARG A 1 117 ? -1.614 -14.201 -12.793 1.00 93.19 117 ARG A CA 1
ATOM 858 C C . ARG A 1 117 ? -0.970 -14.432 -11.426 1.00 93.19 117 ARG A C 1
ATOM 860 O O . ARG A 1 117 ? -1.531 -15.147 -10.600 1.00 93.19 117 ARG A O 1
ATOM 867 N N . LEU A 1 118 ? 0.206 -13.847 -11.189 1.00 93.12 118 LEU A N 1
ATOM 868 C CA . LEU A 1 118 ? 0.935 -14.012 -9.928 1.00 93.12 118 LEU A CA 1
ATOM 869 C C . LEU A 1 118 ? 0.193 -13.355 -8.758 1.00 93.12 118 LEU A C 1
ATOM 871 O O . LEU A 1 118 ? 0.053 -13.970 -7.701 1.00 93.12 118 LEU A O 1
ATOM 875 N N . THR A 1 119 ? -0.334 -12.143 -8.950 1.00 93.38 119 THR A N 1
ATOM 876 C CA . THR A 1 119 ? -1.128 -11.455 -7.925 1.00 93.38 119 THR A CA 1
ATOM 877 C C . THR A 1 119 ? -2.432 -12.192 -7.642 1.00 93.38 119 THR A C 1
ATOM 879 O O . THR A 1 119 ? -2.803 -12.328 -6.478 1.00 93.38 119 THR A O 1
ATOM 882 N N . GLN A 1 120 ? -3.112 -12.718 -8.663 1.00 93.62 120 GLN A N 1
ATOM 883 C CA . GLN A 1 120 ? -4.328 -13.511 -8.473 1.00 93.62 120 GLN A CA 1
ATOM 884 C C . GLN A 1 120 ? -4.047 -14.791 -7.669 1.00 93.62 120 GLN A C 1
ATOM 886 O O . GLN A 1 120 ? -4.750 -15.067 -6.697 1.00 93.62 120 GLN A O 1
ATOM 891 N N . ALA A 1 121 ? -2.992 -15.537 -8.016 1.00 92.94 121 ALA A N 1
ATOM 892 C CA . ALA A 1 121 ? -2.599 -16.747 -7.291 1.00 92.94 121 ALA A CA 1
ATOM 893 C C . ALA A 1 121 ? -2.236 -16.458 -5.824 1.00 92.94 121 ALA A C 1
ATOM 895 O O . ALA A 1 121 ? -2.648 -17.190 -4.924 1.00 92.94 121 ALA A O 1
ATOM 896 N N . MET A 1 122 ? -1.510 -15.366 -5.572 1.00 91.38 122 MET A N 1
ATOM 897 C CA . MET A 1 122 ? -1.169 -14.920 -4.220 1.00 91.38 122 MET A CA 1
ATOM 898 C C . MET A 1 122 ? -2.417 -14.508 -3.431 1.00 91.38 122 MET A C 1
ATOM 900 O O . MET A 1 122 ? -2.586 -14.942 -2.293 1.00 91.38 122 MET A O 1
ATOM 904 N N . SER A 1 123 ? -3.331 -13.757 -4.054 1.00 92.25 123 SER A N 1
ATOM 905 C CA . SER A 1 123 ? -4.591 -13.341 -3.425 1.00 92.25 123 SER A CA 1
ATOM 906 C C . SER A 1 123 ? -5.419 -14.557 -3.008 1.00 92.25 123 SER A C 1
ATOM 908 O O . SER A 1 123 ? -5.860 -14.637 -1.863 1.00 92.25 123 SER A O 1
ATOM 910 N N . PHE A 1 124 ? -5.534 -15.556 -3.891 1.00 92.31 124 PHE A N 1
ATOM 911 C CA . PHE A 1 124 ? -6.199 -16.824 -3.594 1.00 92.31 124 PHE A CA 1
ATOM 912 C C . PHE A 1 124 ? -5.529 -17.582 -2.440 1.00 92.31 124 PHE A C 1
ATOM 914 O O . PHE A 1 124 ? -6.215 -18.018 -1.518 1.00 92.31 124 PHE A O 1
ATOM 921 N N . GLY A 1 125 ? -4.195 -17.686 -2.440 1.00 90.56 125 GLY A N 1
ATOM 922 C CA . GLY A 1 125 ? -3.440 -18.326 -1.355 1.00 90.56 125 GLY A CA 1
ATOM 923 C C . GLY A 1 125 ? -3.617 -17.648 0.010 1.00 90.56 125 GLY A C 1
ATOM 924 O O . GLY A 1 125 ? -3.512 -18.308 1.039 1.00 90.56 125 GLY A O 1
ATOM 925 N N . LEU A 1 126 ? -3.935 -16.349 0.024 1.00 89.56 126 LEU A N 1
ATOM 926 C CA . LEU A 1 126 ? -4.261 -15.581 1.231 1.00 89.56 126 LEU A CA 1
ATOM 927 C C . LEU A 1 126 ? -5.766 -15.558 1.559 1.00 89.56 126 LEU A C 1
ATOM 929 O O . LEU A 1 126 ? -6.169 -14.890 2.512 1.00 89.56 126 LEU A O 1
ATOM 933 N N . GLY A 1 127 ? -6.607 -16.242 0.776 1.00 91.25 127 GLY A N 1
ATOM 9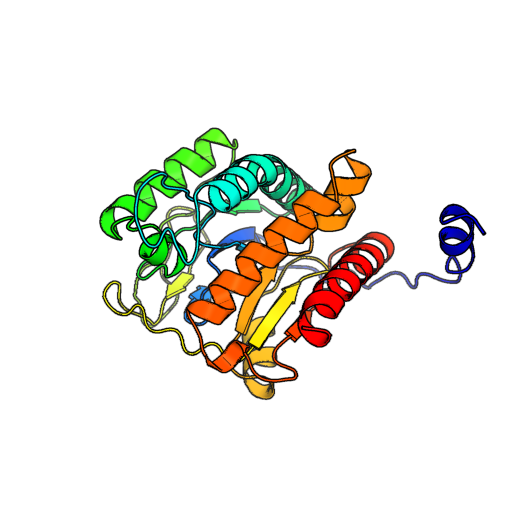34 C CA . GLY A 1 127 ? -8.062 -16.235 0.945 1.00 91.25 127 GLY A CA 1
ATOM 935 C C . GLY A 1 127 ? -8.704 -14.869 0.678 1.00 91.25 127 GLY A C 1
ATOM 936 O O . GLY A 1 127 ? -9.693 -14.517 1.320 1.00 91.25 127 GLY A O 1
ATOM 937 N N . ARG A 1 128 ? -8.121 -14.065 -0.220 1.00 92.00 128 ARG A N 1
ATOM 938 C CA . ARG A 1 128 ? -8.582 -12.711 -0.564 1.00 92.00 128 ARG A CA 1
ATOM 939 C C . ARG A 1 128 ? -9.111 -12.645 -1.994 1.00 92.00 128 ARG A C 1
ATOM 941 O O . ARG A 1 128 ? -8.591 -13.306 -2.891 1.00 92.00 128 ARG A O 1
ATOM 948 N N . GLU A 1 129 ? -10.141 -11.826 -2.201 1.00 94.38 129 GLU A N 1
ATOM 949 C CA . GLU A 1 129 ? -10.709 -11.588 -3.528 1.00 94.38 129 GLU A CA 1
ATOM 950 C C . GLU A 1 129 ? -9.705 -10.818 -4.396 1.00 94.38 129 GLU A C 1
ATOM 952 O O . GLU A 1 129 ? -9.077 -9.859 -3.943 1.00 94.38 129 GLU A O 1
ATOM 957 N N . TYR A 1 130 ? -9.552 -11.230 -5.651 1.00 95.00 130 TYR A N 1
ATOM 958 C CA . TYR A 1 130 ? -8.811 -10.468 -6.648 1.00 95.00 130 TYR A CA 1
ATOM 959 C C . TYR A 1 130 ? -9.802 -9.599 -7.421 1.00 95.00 130 TYR A C 1
ATOM 961 O O . TYR A 1 130 ? -10.689 -10.120 -8.091 1.00 95.00 130 TYR A O 1
ATOM 969 N N . PHE A 1 131 ? -9.674 -8.279 -7.299 1.00 95.31 131 PHE A N 1
ATOM 970 C CA . PHE A 1 131 ? -10.581 -7.326 -7.939 1.00 95.31 131 PHE A CA 1
ATOM 971 C C . PHE A 1 131 ? -10.269 -7.096 -9.414 1.00 95.31 131 PHE A C 1
ATOM 973 O O . PHE A 1 131 ? -11.151 -6.631 -10.128 1.00 95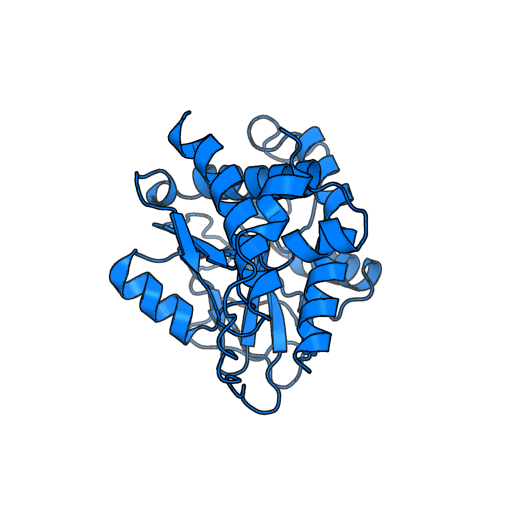.31 131 PHE A O 1
ATOM 980 N N . GLY A 1 132 ? -9.052 -7.406 -9.865 1.00 94.25 132 GLY A N 1
ATOM 981 C CA . GLY A 1 132 ? -8.663 -7.342 -11.271 1.00 94.25 132 GLY A CA 1
ATOM 982 C C . GLY A 1 132 ? -7.335 -6.629 -11.527 1.00 94.25 132 GLY A C 1
ATOM 983 O O . GLY A 1 132 ? -6.618 -6.192 -10.614 1.00 94.25 132 GLY A O 1
ATOM 984 N N . HIS A 1 133 ? -7.003 -6.521 -12.812 1.00 93.81 133 HIS A N 1
ATOM 985 C CA . HIS A 1 133 ? -5.806 -5.846 -13.298 1.00 93.81 133 HIS A CA 1
ATOM 986 C C . HIS A 1 133 ? -6.135 -4.433 -13.786 1.00 93.81 133 HIS A C 1
ATOM 988 O O . HIS A 1 133 ? -6.876 -4.259 -14.748 1.00 93.81 133 HIS A O 1
ATOM 994 N N . ILE A 1 134 ? -5.568 -3.424 -13.127 1.00 94.25 134 ILE A N 1
ATOM 995 C CA . ILE A 1 134 ? -5.771 -2.012 -13.434 1.00 94.25 134 ILE A CA 1
ATOM 996 C C . ILE A 1 134 ? -5.070 -1.677 -14.762 1.00 94.25 134 ILE A C 1
ATOM 998 O O . ILE A 1 134 ? -3.837 -1.771 -14.842 1.00 94.25 134 ILE A O 1
ATOM 1002 N N . PRO A 1 135 ? -5.827 -1.274 -15.799 1.00 92.25 135 PRO A N 1
ATOM 1003 C CA . PRO A 1 135 ? -5.275 -1.021 -17.120 1.00 92.25 135 PRO A CA 1
ATOM 1004 C C . PRO A 1 135 ? -4.700 0.392 -17.239 1.00 92.25 135 PRO A C 1
ATOM 1006 O O . PRO A 1 135 ? -5.046 1.306 -16.484 1.00 92.25 135 PRO A O 1
ATOM 1009 N N . PHE A 1 136 ? -3.874 0.592 -18.266 1.00 92.00 136 PHE A N 1
ATOM 1010 C CA . PHE A 1 136 ? -3.580 1.932 -18.761 1.00 92.00 136 PHE A CA 1
ATOM 1011 C C . PHE A 1 136 ? -4.833 2.526 -19.415 1.00 92.00 136 PHE A C 1
ATOM 1013 O O . PHE A 1 136 ? -5.333 1.990 -20.404 1.00 92.00 136 PHE A O 1
ATOM 1020 N N . ALA A 1 137 ? -5.333 3.632 -18.867 1.00 91.44 137 ALA A N 1
ATOM 1021 C CA . ALA A 1 137 ? -6.500 4.338 -19.385 1.00 91.44 137 ALA A CA 1
ATOM 1022 C C . ALA A 1 137 ? -6.459 5.825 -19.000 1.00 91.44 137 ALA A C 1
ATOM 1024 O O . ALA A 1 137 ? -5.687 6.246 -18.140 1.00 91.44 137 ALA A O 1
ATOM 1025 N N . LYS A 1 138 ? -7.290 6.647 -19.651 1.00 86.12 138 LYS A N 1
ATOM 1026 C CA . LYS A 1 138 ? -7.428 8.078 -19.317 1.00 86.12 138 LYS A CA 1
ATOM 1027 C C . LYS A 1 138 ? -8.418 8.331 -18.175 1.00 86.12 138 LYS A C 1
ATOM 1029 O O . LYS A 1 138 ? -8.319 9.360 -17.514 1.00 86.12 138 LYS A O 1
ATOM 1034 N N . GLU A 1 139 ? -9.337 7.394 -17.956 1.00 89.31 139 GLU A N 1
ATOM 1035 C CA . GLU A 1 139 ? -10.424 7.451 -16.976 1.00 89.31 139 GLU A CA 1
ATOM 1036 C C . GLU A 1 139 ? -10.615 6.071 -16.319 1.00 89.31 139 GLU A C 1
ATOM 1038 O O . GLU A 1 139 ? -10.177 5.068 -16.901 1.00 89.31 139 GLU A O 1
ATOM 1043 N N . PRO A 1 140 ? -11.252 5.994 -15.129 1.00 91.19 140 PRO A N 1
ATOM 1044 C CA . PRO A 1 140 ? -11.508 4.728 -14.450 1.00 91.19 140 PRO A CA 1
ATOM 1045 C C . PRO A 1 140 ? -12.199 3.710 -15.358 1.00 91.19 140 PRO A C 1
ATOM 1047 O O . PRO A 1 140 ? -13.253 3.979 -15.929 1.00 91.19 140 PRO A O 1
ATOM 1050 N N . SER A 1 141 ? -11.605 2.523 -15.460 1.00 93.94 141 SER A N 1
ATOM 1051 C CA . SER A 1 141 ? -12.146 1.391 -16.209 1.00 93.94 141 SER A CA 1
ATOM 1052 C C . SER A 1 141 ? -12.605 0.313 -15.237 1.00 93.94 141 SER A C 1
ATOM 1054 O O . SER A 1 141 ? -11.955 0.090 -14.215 1.00 93.94 141 SER A O 1
ATOM 1056 N N . ALA A 1 142 ? -13.730 -0.336 -15.536 1.00 94.06 142 ALA A N 1
ATOM 1057 C CA . ALA A 1 142 ? -14.244 -1.423 -14.710 1.00 94.06 142 ALA A CA 1
ATOM 1058 C C . ALA A 1 142 ? -13.216 -2.560 -14.603 1.00 94.06 142 ALA A C 1
ATOM 1060 O O . ALA A 1 142 ? -12.570 -2.910 -15.593 1.00 94.06 142 ALA A O 1
ATOM 1061 N N . LEU A 1 143 ? -13.077 -3.112 -13.399 1.00 93.44 143 LEU A N 1
ATOM 1062 C CA . LEU A 1 143 ? -12.280 -4.306 -13.135 1.00 93.44 143 LEU A CA 1
ATOM 1063 C C . LEU A 1 143 ? -13.189 -5.549 -13.060 1.00 93.44 143 LEU A C 1
ATOM 1065 O O . LEU A 1 143 ? -14.386 -5.474 -13.341 1.00 93.44 143 LEU A O 1
ATOM 1069 N N . ASP A 1 144 ? -12.630 -6.692 -12.658 1.00 91.94 144 ASP A N 1
ATOM 1070 C CA . ASP A 1 144 ? -13.354 -7.966 -12.559 1.00 91.94 144 ASP A CA 1
ATOM 1071 C C . ASP A 1 144 ? -14.461 -7.914 -11.491 1.00 91.94 144 ASP A C 1
ATOM 1073 O O . ASP A 1 144 ? -15.516 -8.535 -11.643 1.00 91.94 144 ASP A O 1
ATOM 1077 N N . LYS A 1 145 ? -14.244 -7.150 -10.410 1.00 88.19 145 LYS A N 1
ATOM 1078 C CA . LYS A 1 145 ? -15.253 -6.920 -9.370 1.00 88.19 145 LYS A CA 1
ATOM 1079 C C . LYS A 1 145 ? -16.306 -5.905 -9.843 1.00 88.19 145 LYS A C 1
ATOM 1081 O O . LYS A 1 145 ? -15.960 -4.743 -10.076 1.00 88.19 145 LYS A O 1
ATOM 1086 N N . PRO A 1 146 ? -17.606 -6.266 -9.879 1.00 84.12 146 PRO A N 1
ATOM 1087 C CA . PRO A 1 146 ? -18.663 -5.316 -10.208 1.00 84.12 146 PRO A CA 1
ATOM 1088 C C . PRO A 1 146 ? -18.654 -4.101 -9.275 1.00 84.12 146 PRO A C 1
ATOM 1090 O O . PRO A 1 146 ? -18.599 -4.250 -8.055 1.00 84.12 146 PRO A O 1
ATOM 1093 N N . GLY A 1 147 ? -18.730 -2.902 -9.853 1.00 84.31 147 GLY A N 1
ATOM 1094 C CA . GLY A 1 147 ? -18.729 -1.640 -9.105 1.00 84.31 147 GLY A CA 1
ATOM 1095 C C . GLY A 1 147 ? -17.341 -1.106 -8.732 1.00 84.31 147 GLY A C 1
ATOM 1096 O O . GLY A 1 147 ? -17.257 -0.002 -8.202 1.00 84.31 147 GLY A O 1
ATOM 1097 N N . VAL A 1 148 ? -16.259 -1.827 -9.046 1.00 91.06 148 VAL A N 1
ATOM 1098 C CA . VAL A 1 148 ? -14.881 -1.361 -8.839 1.00 91.06 148 VAL A CA 1
ATOM 1099 C C . VAL A 1 148 ? -14.301 -0.906 -10.173 1.00 91.06 148 VAL A C 1
ATOM 1101 O O . VAL A 1 148 ? -14.213 -1.691 -11.117 1.00 91.06 148 VAL A O 1
ATOM 1104 N N . ALA A 1 149 ? -13.886 0.359 -10.256 1.00 94.38 149 ALA A N 1
ATOM 1105 C CA . ALA A 1 149 ? -13.219 0.901 -11.432 1.00 94.38 149 ALA A CA 1
ATOM 1106 C C . ALA A 1 149 ? -11.946 1.668 -11.059 1.00 94.38 149 ALA A C 1
ATOM 1108 O O . ALA A 1 149 ? -11.919 2.474 -10.129 1.00 94.38 149 ALA A O 1
ATOM 1109 N N . ALA A 1 150 ? -10.877 1.433 -11.809 1.00 95.12 150 ALA A N 1
ATOM 1110 C CA . ALA A 1 150 ? -9.582 2.061 -11.589 1.00 95.12 150 ALA A CA 1
ATOM 1111 C C . ALA A 1 150 ? -8.821 2.205 -12.908 1.00 95.12 150 ALA A C 1
ATOM 1113 O O . ALA A 1 150 ? -9.212 1.654 -13.938 1.00 95.12 150 ALA A O 1
ATOM 1114 N N . TYR A 1 151 ? -7.744 2.978 -12.889 1.00 94.75 151 TYR A N 1
ATOM 1115 C CA . TYR A 1 151 ? -6.890 3.194 -14.048 1.00 94.75 151 TYR A CA 1
ATOM 1116 C C . TYR A 1 151 ? -5.477 3.578 -13.620 1.00 94.75 151 TYR A C 1
ATOM 1118 O O . TYR A 1 151 ? -5.269 4.092 -12.523 1.00 94.75 151 TYR A O 1
ATOM 1126 N N . THR A 1 152 ? -4.501 3.364 -14.497 1.00 92.06 152 THR A N 1
ATOM 1127 C CA . THR A 1 152 ? -3.189 4.008 -14.395 1.00 92.06 152 THR A CA 1
ATOM 1128 C C . THR A 1 152 ? -2.963 4.928 -15.585 1.00 92.06 152 THR A C 1
ATOM 1130 O O . THR A 1 152 ? -3.307 4.602 -16.723 1.00 92.06 152 THR A O 1
ATOM 1133 N N . LYS A 1 153 ? -2.377 6.099 -15.322 1.00 86.81 153 LYS A N 1
ATOM 1134 C CA . LYS A 1 153 ? -1.997 7.066 -16.363 1.00 86.81 153 LYS A CA 1
ATOM 1135 C C . LYS A 1 153 ? -0.663 6.730 -17.034 1.00 86.81 153 LYS A C 1
ATOM 1137 O O . LYS A 1 153 ? -0.315 7.387 -18.012 1.00 86.81 153 LYS A O 1
ATOM 1142 N N . ARG A 1 154 ? 0.086 5.749 -16.521 1.00 83.38 154 ARG A N 1
ATOM 1143 C CA . ARG A 1 154 ? 1.370 5.315 -17.089 1.00 83.38 154 ARG A CA 1
ATOM 1144 C C . ARG A 1 154 ? 1.193 4.020 -17.875 1.00 83.38 154 ARG A C 1
ATOM 1146 O O . ARG A 1 154 ? 0.455 3.123 -17.474 1.00 83.38 154 ARG A O 1
ATOM 1153 N N . SER A 1 155 ? 1.846 3.951 -19.032 1.00 79.31 155 SER A N 1
ATOM 1154 C CA . SER A 1 155 ? 1.838 2.752 -19.875 1.00 79.31 155 SER A CA 1
ATOM 1155 C C . SER A 1 155 ? 2.699 1.639 -19.265 1.00 79.31 155 SER A C 1
ATOM 1157 O O . SER A 1 155 ? 3.589 1.910 -18.466 1.00 79.31 155 SER A O 1
ATOM 1159 N N . ALA A 1 156 ? 2.491 0.389 -19.687 1.00 73.75 156 ALA A N 1
ATOM 1160 C CA . ALA A 1 156 ? 3.240 -0.761 -19.169 1.00 73.75 156 ALA A CA 1
ATOM 1161 C C . ALA A 1 156 ? 4.765 -0.685 -19.380 1.00 73.75 156 ALA A C 1
ATOM 1163 O O . ALA A 1 156 ? 5.500 -1.341 -18.645 1.00 73.75 156 ALA A O 1
ATOM 1164 N N . SER A 1 157 ? 5.217 0.073 -20.385 1.00 70.25 157 SER A N 1
ATOM 1165 C CA . SER A 1 157 ? 6.629 0.273 -20.737 1.00 70.2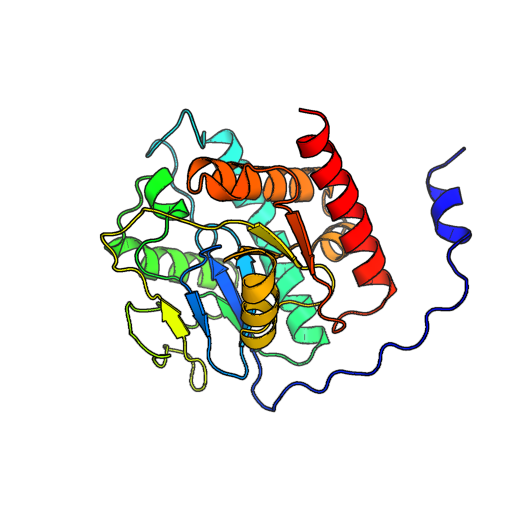5 157 SER A CA 1
ATOM 1166 C C . SER A 1 157 ? 7.285 1.453 -20.017 1.00 70.25 157 SER A C 1
ATOM 1168 O O . SER A 1 157 ? 8.490 1.646 -20.152 1.00 70.25 157 SER A O 1
ATOM 1170 N N . ASP A 1 158 ? 6.508 2.267 -19.299 1.00 72.19 158 ASP A N 1
ATOM 1171 C CA . ASP A 1 158 ? 7.022 3.401 -18.537 1.00 72.19 158 ASP A CA 1
ATOM 1172 C C . ASP A 1 158 ? 7.204 3.001 -17.070 1.00 72.19 158 ASP A C 1
ATOM 1174 O O . ASP A 1 158 ? 6.242 2.839 -16.318 1.00 72.19 158 ASP A O 1
ATOM 1178 N N . HIS A 1 159 ? 8.462 2.810 -16.680 1.00 66.44 159 HIS A N 1
ATOM 1179 C CA . HIS A 1 159 ? 8.852 2.463 -15.314 1.00 66.44 159 HIS A CA 1
ATOM 1180 C C . HIS A 1 159 ? 9.384 3.667 -14.530 1.00 66.44 159 HIS A C 1
ATOM 1182 O O . HIS A 1 159 ? 9.787 3.505 -13.380 1.00 66.44 159 HIS A O 1
ATOM 1188 N N . TYR A 1 160 ? 9.395 4.863 -15.127 1.00 69.75 160 TYR A N 1
ATOM 1189 C CA . TYR A 1 160 ? 9.850 6.063 -14.443 1.00 69.75 160 TYR A CA 1
ATOM 1190 C C . TYR A 1 160 ? 8.771 6.543 -13.473 1.00 69.75 160 TYR A C 1
ATOM 1192 O O . TYR A 1 160 ? 7.616 6.733 -13.862 1.00 69.75 160 TYR A O 1
ATOM 1200 N N . HIS A 1 161 ? 9.147 6.728 -12.211 1.00 84.75 161 HIS A N 1
ATOM 1201 C CA . HIS A 1 161 ? 8.264 7.274 -11.192 1.00 84.75 161 HIS A CA 1
ATOM 1202 C C . HIS A 1 161 ? 8.699 8.684 -10.818 1.00 84.75 161 HIS A C 1
ATOM 1204 O O . HIS A 1 161 ? 9.885 8.964 -10.629 1.00 84.75 161 HIS A O 1
ATOM 1210 N N . ASN A 1 162 ? 7.721 9.570 -10.666 1.00 87.06 162 ASN A N 1
ATOM 1211 C CA . ASN A 1 162 ? 7.949 10.964 -10.297 1.00 87.06 162 ASN A CA 1
ATOM 1212 C C . ASN A 1 162 ? 7.235 11.354 -9.002 1.00 87.06 162 ASN A C 1
ATOM 1214 O O . ASN A 1 162 ? 6.998 12.538 -8.770 1.00 87.06 162 ASN A O 1
ATOM 1218 N N . ALA A 1 163 ? 6.907 10.367 -8.166 1.00 91.69 163 ALA A N 1
ATOM 1219 C CA . ALA A 1 163 ? 6.354 10.610 -6.846 1.00 91.69 163 ALA A CA 1
ATOM 1220 C C . ALA A 1 163 ? 7.232 11.601 -6.062 1.00 91.69 163 ALA A C 1
ATOM 1222 O O . ALA A 1 163 ? 8.460 11.490 -6.029 1.00 91.69 163 ALA A O 1
ATOM 1223 N N . GLU A 1 164 ? 6.589 12.575 -5.426 1.00 93.19 164 GLU A N 1
ATOM 1224 C CA . GLU A 1 164 ? 7.241 13.656 -4.674 1.00 93.19 164 GLU A CA 1
ATOM 1225 C C . GLU A 1 164 ? 7.079 13.490 -3.164 1.00 93.19 164 GLU A C 1
ATOM 1227 O O . GLU A 1 164 ? 7.827 14.070 -2.378 1.00 93.19 164 GLU A O 1
ATOM 1232 N N . SER A 1 165 ? 6.112 12.675 -2.750 1.00 94.69 165 SER A N 1
ATOM 1233 C CA . SER A 1 165 ? 5.849 12.384 -1.349 1.00 94.69 165 SER A CA 1
ATOM 1234 C C . SER A 1 165 ? 5.519 10.910 -1.120 1.00 94.69 165 SER A C 1
ATOM 1236 O O . SER A 1 165 ? 5.174 10.170 -2.040 1.00 94.69 165 SER A O 1
ATOM 1238 N N . ILE A 1 166 ? 5.641 10.479 0.133 1.00 95.69 166 ILE A N 1
ATOM 1239 C CA . ILE A 1 166 ? 5.146 9.196 0.629 1.00 95.69 166 ILE A CA 1
ATOM 1240 C C . ILE A 1 166 ? 4.071 9.505 1.663 1.00 95.69 166 ILE A C 1
ATOM 1242 O O . ILE A 1 166 ? 4.335 10.166 2.669 1.00 95.69 166 ILE A O 1
ATOM 1246 N N . VAL A 1 167 ? 2.864 9.007 1.428 1.00 97.06 167 VAL A N 1
ATOM 1247 C CA . VAL A 1 167 ? 1.741 9.091 2.358 1.00 97.06 167 VAL A CA 1
ATOM 1248 C C . VAL A 1 167 ? 1.615 7.772 3.101 1.00 97.06 167 VAL A C 1
ATOM 1250 O O . VAL A 1 167 ? 1.378 6.736 2.489 1.00 97.06 167 VAL A O 1
ATOM 1253 N N . LEU A 1 168 ? 1.731 7.834 4.424 1.00 97.62 168 LEU A N 1
ATOM 1254 C CA . LEU A 1 168 ? 1.524 6.712 5.334 1.00 97.62 168 LEU A CA 1
ATOM 1255 C C . LEU A 1 168 ? 0.146 6.846 5.981 1.00 97.62 168 LEU A C 1
ATOM 1257 O O . LEU A 1 168 ? -0.084 7.774 6.764 1.00 97.62 168 LEU A O 1
ATOM 1261 N N . THR A 1 169 ? -0.781 5.953 5.638 1.00 97.81 169 THR A N 1
ATOM 1262 C CA . THR A 1 169 ? -2.135 5.959 6.212 1.00 97.81 169 THR A CA 1
ATOM 1263 C C . THR A 1 169 ? -2.136 5.313 7.596 1.00 97.81 169 THR A C 1
ATOM 1265 O O . THR A 1 169 ? -1.475 4.298 7.806 1.00 97.81 169 THR A O 1
ATOM 1268 N N . VAL A 1 170 ? -2.833 5.918 8.561 1.00 97.38 170 VAL A N 1
ATOM 1269 C CA . VAL A 1 170 ? -2.891 5.421 9.955 1.00 97.38 170 VAL A CA 1
ATOM 1270 C C . VAL A 1 170 ? -4.306 5.292 10.522 1.00 97.38 170 VAL A C 1
ATOM 1272 O O . VAL A 1 170 ? -4.464 4.769 11.624 1.00 97.38 170 VAL A O 1
ATOM 1275 N N . GLY A 1 171 ? -5.309 5.800 9.802 1.00 92.94 171 GLY A N 1
ATOM 1276 C CA . GLY A 1 171 ? -6.675 6.007 10.290 1.00 92.94 171 GLY A CA 1
ATOM 1277 C C . GLY A 1 171 ? -7.762 5.437 9.382 1.00 92.94 171 GLY A C 1
ATOM 1278 O O . GLY A 1 171 ? -8.861 5.986 9.336 1.00 92.94 171 GLY A O 1
ATOM 1279 N N . GLY A 1 172 ? -7.460 4.372 8.642 1.00 91.31 172 GLY A N 1
ATOM 1280 C CA . GLY A 1 172 ? -8.420 3.632 7.826 1.00 91.31 172 GLY A CA 1
ATOM 1281 C C . GLY A 1 172 ? -8.427 4.081 6.375 1.00 91.31 172 GLY A C 1
ATOM 1282 O O . GLY A 1 172 ? -9.405 4.671 5.910 1.00 91.31 172 GLY A O 1
ATOM 1283 N N . PHE A 1 173 ? -7.341 3.751 5.669 1.00 95.69 173 PHE A N 1
ATOM 1284 C CA . PHE A 1 173 ? -7.228 3.829 4.212 1.00 95.69 173 PHE A CA 1
ATOM 1285 C C . PHE A 1 173 ? -7.389 5.249 3.645 1.00 95.69 173 PHE A C 1
ATOM 1287 O O . PHE A 1 173 ? -7.587 6.227 4.372 1.00 95.69 173 PHE A O 1
ATOM 1294 N N . ILE A 1 174 ? -7.286 5.384 2.323 1.00 96.56 174 ILE A N 1
ATOM 1295 C CA . ILE A 1 174 ? -7.369 6.682 1.643 1.00 96.56 174 ILE A CA 1
ATOM 1296 C C . ILE A 1 174 ? -8.193 6.608 0.353 1.00 96.56 174 ILE A C 1
ATOM 1298 O O . ILE A 1 174 ? -8.080 5.657 -0.412 1.00 96.56 174 ILE A O 1
ATOM 1302 N N . SER A 1 175 ? -9.034 7.612 0.107 1.00 95.75 175 SER A N 1
ATOM 1303 C CA . SER A 1 175 ? -9.828 7.756 -1.126 1.00 95.75 175 SER A CA 1
ATOM 1304 C C . SER A 1 175 ? -9.113 8.596 -2.191 1.00 95.75 175 SER A C 1
ATOM 1306 O O . SER A 1 175 ? -8.235 9.399 -1.868 1.00 95.75 175 SER A O 1
ATOM 1308 N N . GLN A 1 176 ? -9.555 8.519 -3.453 1.00 94.88 176 GLN A N 1
ATOM 1309 C CA . GLN A 1 176 ? -9.011 9.356 -4.535 1.00 94.88 176 GLN A CA 1
ATOM 1310 C C . GLN A 1 176 ? -9.067 10.859 -4.212 1.00 94.88 176 GLN A C 1
ATOM 1312 O O . GLN A 1 176 ? -8.074 11.565 -4.351 1.00 94.88 176 GLN A O 1
ATOM 1317 N N . ASN A 1 177 ? -10.195 11.346 -3.686 1.00 95.19 177 ASN A N 1
ATOM 1318 C CA . ASN A 1 177 ? -10.355 12.758 -3.318 1.00 95.19 177 ASN A CA 1
ATOM 1319 C C . ASN A 1 177 ? -9.386 13.201 -2.203 1.00 95.19 177 ASN A C 1
ATOM 1321 O O . ASN A 1 177 ? -9.092 14.385 -2.043 1.00 95.19 177 ASN A O 1
ATOM 1325 N N . GLU A 1 178 ? -8.932 12.278 -1.358 1.00 96.56 178 GLU A N 1
ATOM 1326 C CA . GLU A 1 178 ? -7.924 12.550 -0.330 1.00 96.56 178 GLU A CA 1
ATOM 1327 C C . GLU A 1 178 ? -6.522 12.570 -0.926 1.00 96.56 178 GLU A C 1
ATOM 1329 O O . GLU A 1 178 ? -5.769 13.501 -0.636 1.00 96.56 178 GLU A O 1
ATOM 1334 N N . ILE A 1 179 ? -6.222 11.622 -1.817 1.00 96.19 179 ILE A N 1
ATOM 1335 C CA . ILE A 1 179 ? -4.981 11.595 -2.597 1.00 96.19 179 ILE A CA 1
ATOM 1336 C C . ILE A 1 179 ? -4.822 12.905 -3.376 1.00 96.19 179 ILE A C 1
ATOM 1338 O O . ILE A 1 179 ? -3.797 13.568 -3.238 1.00 96.19 179 ILE A O 1
ATOM 1342 N N . ASP A 1 180 ? -5.847 13.338 -4.113 1.00 95.00 180 ASP A N 1
ATOM 1343 C CA . ASP A 1 180 ? -5.799 14.558 -4.931 1.00 95.00 180 ASP A CA 1
ATOM 1344 C C . ASP A 1 180 ? -5.566 15.818 -4.081 1.00 95.00 180 ASP A C 1
ATOM 1346 O O . ASP A 1 180 ? -4.787 16.704 -4.446 1.00 95.00 180 ASP A O 1
ATOM 1350 N N . ARG A 1 181 ? -6.188 15.891 -2.895 1.00 95.56 181 ARG A N 1
ATOM 1351 C CA . ARG A 1 181 ? -5.977 17.001 -1.951 1.00 95.56 181 ARG A CA 1
ATOM 1352 C C . ARG A 1 181 ? -4.549 17.042 -1.421 1.00 95.56 181 ARG A C 1
ATOM 1354 O O . ARG A 1 181 ? -3.984 18.132 -1.324 1.00 95.56 181 ARG A O 1
ATOM 1361 N N . ILE A 1 182 ? -3.962 15.892 -1.098 1.00 94.31 182 ILE A N 1
ATOM 1362 C CA . ILE A 1 182 ? -2.554 15.814 -0.687 1.00 94.31 182 ILE A CA 1
ATOM 1363 C C . ILE A 1 182 ? -1.654 16.203 -1.861 1.00 94.31 182 ILE A C 1
ATOM 1365 O O . ILE A 1 182 ? -0.778 17.052 -1.695 1.00 94.31 182 ILE A O 1
ATOM 1369 N N . ALA A 1 183 ? -1.923 15.660 -3.050 1.00 93.62 183 ALA A N 1
ATOM 1370 C CA . ALA A 1 183 ? -1.136 15.912 -4.248 1.00 93.62 183 ALA A CA 1
ATOM 1371 C C . ALA A 1 183 ? -1.077 17.400 -4.614 1.00 93.62 183 ALA A C 1
ATOM 1373 O O . ALA A 1 183 ? -0.022 17.898 -4.997 1.00 93.62 183 ALA A O 1
ATOM 1374 N N . SER A 1 184 ? -2.175 18.138 -4.414 1.00 93.00 184 SER A N 1
ATOM 1375 C CA . SER A 1 184 ? -2.221 19.589 -4.653 1.00 93.00 184 SER A CA 1
ATOM 1376 C C . SER A 1 184 ? -1.283 20.416 -3.762 1.00 93.00 184 SER A C 1
ATOM 1378 O O . SER A 1 184 ? -1.009 21.573 -4.071 1.00 93.00 184 SER A O 1
ATOM 1380 N N . ARG A 1 185 ? -0.805 19.845 -2.648 1.00 91.44 185 ARG A N 1
ATOM 1381 C CA . ARG A 1 185 ? 0.039 20.528 -1.653 1.00 91.44 185 ARG A CA 1
ATOM 1382 C C . ARG A 1 185 ? 1.454 19.968 -1.566 1.00 91.44 185 ARG A C 1
ATOM 1384 O O . ARG A 1 185 ? 2.376 20.717 -1.267 1.00 91.44 185 ARG A O 1
ATOM 1391 N N . HIS A 1 186 ? 1.606 18.665 -1.783 1.00 90.12 186 HIS A N 1
ATOM 1392 C CA . HIS A 1 186 ? 2.839 17.920 -1.509 1.00 90.12 186 HIS A CA 1
ATOM 1393 C C . HIS A 1 186 ? 3.360 17.149 -2.730 1.00 90.12 186 HIS A C 1
ATOM 1395 O O . HIS A 1 186 ? 4.241 16.303 -2.588 1.00 90.12 186 HIS A O 1
ATOM 1401 N N . GLY A 1 187 ? 2.798 17.411 -3.914 1.00 91.19 187 GLY A N 1
ATOM 1402 C CA . GLY A 1 187 ? 3.094 16.655 -5.126 1.00 91.19 187 GLY A CA 1
ATOM 1403 C C . GLY A 1 187 ? 2.523 15.236 -5.077 1.00 91.19 187 GLY A C 1
ATOM 1404 O O . GLY A 1 187 ? 1.993 14.787 -4.056 1.00 91.19 187 GLY A O 1
ATOM 1405 N N . ARG A 1 188 ? 2.573 14.523 -6.206 1.00 92.00 188 ARG A N 1
ATOM 1406 C CA . ARG A 1 188 ? 1.918 13.210 -6.318 1.00 92.00 188 ARG A CA 1
ATOM 1407 C C . ARG A 1 188 ? 2.528 12.203 -5.333 1.00 92.00 188 ARG A C 1
ATOM 1409 O O . ARG A 1 188 ? 3.752 12.048 -5.332 1.00 92.00 188 ARG A O 1
ATOM 1416 N N . PRO A 1 189 ? 1.712 11.532 -4.505 1.00 94.56 189 PRO A N 1
ATOM 1417 C CA . PRO A 1 189 ? 2.238 10.650 -3.480 1.00 94.56 189 PRO A CA 1
ATOM 1418 C C . PRO A 1 189 ? 2.331 9.196 -3.943 1.00 94.56 189 PRO A C 1
ATOM 1420 O O . PRO A 1 189 ? 1.438 8.684 -4.620 1.00 94.56 189 PRO A O 1
ATOM 1423 N N . PHE A 1 190 ? 3.339 8.489 -3.444 1.00 94.69 190 PHE A N 1
ATOM 1424 C CA . PHE A 1 190 ? 3.195 7.062 -3.187 1.00 94.69 190 PHE A CA 1
ATOM 1425 C C . PHE A 1 190 ? 2.354 6.851 -1.933 1.00 94.69 190 PHE A C 1
ATOM 1427 O O . PHE A 1 190 ? 2.588 7.489 -0.908 1.00 94.69 190 PHE A O 1
ATOM 1434 N N . ILE A 1 191 ? 1.387 5.941 -2.003 1.00 95.50 191 ILE A N 1
ATOM 1435 C CA . ILE A 1 191 ? 0.556 5.566 -0.858 1.00 95.50 191 ILE A CA 1
ATOM 1436 C C . ILE A 1 191 ? 1.104 4.277 -0.255 1.00 95.50 191 ILE A C 1
ATOM 1438 O O . ILE A 1 191 ? 1.283 3.296 -0.972 1.00 95.50 191 ILE A O 1
ATOM 1442 N N . LEU A 1 192 ? 1.315 4.279 1.059 1.00 96.00 192 LEU A N 1
ATOM 1443 C CA . LEU A 1 192 ? 1.678 3.118 1.864 1.00 96.00 192 LEU A CA 1
ATOM 1444 C C . LEU A 1 192 ? 0.734 3.008 3.058 1.00 96.00 192 LEU A C 1
ATOM 1446 O O . LEU A 1 192 ? 0.488 3.993 3.758 1.00 96.00 192 LEU A O 1
ATOM 1450 N N . SER A 1 193 ? 0.197 1.817 3.305 1.00 96.38 193 SER A N 1
ATOM 1451 C CA . SER A 1 193 ? -0.692 1.594 4.439 1.00 96.38 193 SER A CA 1
ATOM 1452 C C . SER A 1 193 ? 0.082 1.173 5.677 1.00 96.38 193 SER A C 1
ATOM 1454 O O . SER A 1 193 ? 0.764 0.151 5.693 1.00 96.38 193 SER A O 1
ATOM 1456 N N . ALA A 1 194 ? -0.085 1.947 6.746 1.00 97.12 194 ALA A N 1
ATOM 1457 C CA . ALA A 1 194 ? 0.325 1.595 8.099 1.00 97.12 194 ALA A CA 1
ATOM 1458 C C . ALA A 1 194 ? -0.892 1.385 9.021 1.00 97.12 194 ALA A C 1
ATOM 1460 O O . ALA A 1 194 ? -0.745 1.288 10.240 1.00 97.12 194 ALA A O 1
ATOM 1461 N N . ASP A 1 195 ? -2.095 1.284 8.440 1.00 96.31 195 ASP A N 1
ATOM 1462 C CA . ASP A 1 195 ? -3.355 1.115 9.172 1.00 96.31 195 ASP A CA 1
ATOM 1463 C C . ASP A 1 195 ? -3.360 -0.174 10.008 1.00 96.31 195 ASP A C 1
ATOM 1465 O O . ASP A 1 195 ? -3.986 -0.230 11.059 1.00 96.31 195 ASP A O 1
ATOM 1469 N N . TRP A 1 196 ? -2.612 -1.186 9.569 1.00 95.50 196 TRP A N 1
ATOM 1470 C CA . TRP A 1 196 ? -2.580 -2.545 10.107 1.00 95.50 196 TRP A CA 1
ATOM 1471 C C . TRP A 1 196 ? -1.651 -2.750 11.317 1.00 95.50 196 TRP A C 1
ATOM 1473 O O . TRP A 1 196 ? -1.753 -3.774 11.991 1.00 95.50 196 TRP A O 1
ATOM 1483 N N . LEU A 1 197 ? -0.759 -1.802 11.627 1.00 96.81 197 LEU A N 1
ATOM 1484 C CA . LEU A 1 197 ? 0.335 -2.012 12.589 1.00 96.81 197 LEU A CA 1
ATOM 1485 C C . LEU A 1 197 ? -0.142 -2.327 14.015 1.00 96.81 197 LEU A C 1
ATOM 1487 O O . LEU A 1 197 ? 0.423 -3.191 14.685 1.00 96.81 197 LEU A O 1
ATOM 1491 N N . ASN A 1 198 ? -1.187 -1.654 14.498 1.00 96.31 198 ASN A N 1
ATOM 1492 C CA . ASN A 1 198 ? -1.758 -1.935 15.816 1.00 96.31 198 ASN A CA 1
ATOM 1493 C C . ASN A 1 198 ? -2.363 -3.347 15.892 1.00 96.31 198 ASN A C 1
ATOM 1495 O O . ASN A 1 198 ? -2.271 -3.996 16.935 1.00 96.31 198 ASN A O 1
ATOM 1499 N N . ASP A 1 199 ? -2.950 -3.841 14.801 1.00 94.94 199 ASP A N 1
ATOM 1500 C CA . ASP A 1 199 ? -3.557 -5.172 14.781 1.00 94.94 199 ASP A CA 1
ATOM 1501 C C . ASP A 1 199 ? -2.511 -6.293 14.823 1.00 94.94 199 ASP A C 1
ATOM 1503 O O . ASP A 1 199 ? -2.763 -7.318 15.457 1.00 94.94 199 ASP A O 1
ATOM 1507 N N . VAL A 1 200 ? -1.310 -6.067 14.272 1.00 93.19 200 VAL A N 1
ATOM 1508 C CA . VAL A 1 200 ? -0.159 -6.974 14.449 1.00 93.19 200 VAL A CA 1
ATOM 1509 C C . VAL A 1 200 ? 0.105 -7.205 15.932 1.00 93.19 200 VAL A C 1
ATOM 1511 O O . VAL A 1 200 ? 0.166 -8.347 16.378 1.00 93.19 200 VAL A O 1
ATOM 1514 N N . VAL A 1 201 ? 0.198 -6.126 16.714 1.00 93.81 201 VAL A N 1
ATOM 1515 C CA . VAL A 1 201 ? 0.489 -6.200 18.154 1.00 93.81 201 VAL A CA 1
ATOM 1516 C C . VAL A 1 201 ? -0.634 -6.901 18.912 1.00 93.81 201 VAL A C 1
ATOM 1518 O O . VAL A 1 201 ? -0.372 -7.755 19.756 1.00 93.81 201 VAL A O 1
ATOM 1521 N N . ILE A 1 202 ? -1.889 -6.558 18.613 1.00 93.12 202 ILE A N 1
ATOM 1522 C CA . ILE A 1 202 ? -3.058 -7.165 19.266 1.00 93.12 202 ILE A CA 1
ATOM 1523 C C . ILE A 1 202 ? -3.136 -8.665 18.971 1.00 93.12 202 ILE A C 1
ATOM 1525 O O . ILE A 1 202 ? -3.505 -9.444 19.848 1.00 93.12 202 ILE A O 1
ATOM 1529 N N . SER A 1 203 ? -2.753 -9.068 17.762 1.00 89.88 203 SER A N 1
ATOM 1530 C CA . SER A 1 203 ? -2.752 -10.464 17.323 1.00 89.88 203 SER A CA 1
ATOM 1531 C C . SER A 1 203 ? -1.496 -11.236 17.757 1.00 89.88 203 SER A C 1
ATOM 1533 O O . SER A 1 203 ? -1.342 -12.398 17.391 1.00 89.88 203 SER A O 1
ATOM 1535 N N . GLY A 1 204 ? -0.603 -10.619 18.543 1.00 89.19 204 GLY A N 1
ATOM 1536 C CA . GLY A 1 204 ? 0.621 -11.249 19.051 1.00 89.19 204 GLY A CA 1
ATOM 1537 C C . GLY A 1 204 ? 1.752 -11.376 18.024 1.00 89.19 204 GLY A C 1
ATOM 1538 O O . GLY A 1 204 ? 2.686 -12.142 18.247 1.00 89.19 204 GLY A O 1
ATOM 1539 N N . GLY A 1 205 ? 1.670 -10.654 16.906 1.00 90.62 205 GLY A N 1
ATOM 1540 C CA . GLY A 1 205 ? 2.719 -10.589 15.893 1.00 90.62 205 GLY A CA 1
ATOM 1541 C C . GLY A 1 205 ? 3.888 -9.684 16.289 1.00 90.62 205 GLY A C 1
ATOM 1542 O O . GLY A 1 205 ? 3.806 -8.889 17.229 1.00 90.62 205 GLY A O 1
ATOM 1543 N N . ASP A 1 206 ? 4.984 -9.788 15.536 1.00 94.31 206 ASP A N 1
ATOM 1544 C CA . ASP A 1 206 ? 6.187 -8.990 15.761 1.00 94.31 206 ASP A CA 1
ATOM 1545 C C . ASP A 1 206 ? 6.087 -7.614 15.084 1.00 94.31 206 ASP A C 1
ATOM 1547 O O . ASP A 1 206 ? 6.124 -7.478 13.858 1.00 94.31 206 ASP A O 1
ATOM 1551 N N . ILE A 1 207 ? 5.985 -6.567 15.905 1.00 94.81 207 ILE A N 1
ATOM 1552 C CA . ILE A 1 207 ? 5.957 -5.185 15.425 1.00 94.81 207 ILE A CA 1
ATOM 1553 C C . ILE A 1 207 ? 7.282 -4.755 14.789 1.00 94.81 207 ILE A C 1
ATOM 1555 O O . ILE A 1 207 ? 7.276 -3.886 13.921 1.00 94.81 207 ILE A O 1
ATOM 1559 N N . HIS A 1 208 ? 8.416 -5.339 15.180 1.00 95.12 208 HIS A N 1
ATOM 1560 C CA . HIS A 1 208 ? 9.705 -5.012 14.580 1.00 95.12 208 HIS A CA 1
ATOM 1561 C C . HIS A 1 208 ? 9.761 -5.488 13.131 1.00 95.12 208 HIS A C 1
ATOM 1563 O O . HIS A 1 208 ? 10.083 -4.685 12.261 1.00 95.12 208 HIS A O 1
ATOM 1569 N N . GLU A 1 209 ? 9.332 -6.722 12.849 1.00 94.50 209 GLU A N 1
ATOM 1570 C CA . GLU A 1 209 ? 9.239 -7.216 11.469 1.00 94.50 209 GLU A CA 1
ATOM 1571 C C . GLU A 1 209 ? 8.251 -6.399 10.628 1.00 94.50 209 GLU A C 1
ATOM 1573 O O . GLU A 1 209 ? 8.519 -6.113 9.461 1.00 94.50 209 GLU A O 1
ATOM 1578 N N . ALA A 1 210 ? 7.128 -5.975 11.215 1.00 95.00 210 ALA A N 1
ATOM 1579 C CA . ALA A 1 210 ? 6.157 -5.125 10.531 1.00 95.00 210 ALA A CA 1
ATOM 1580 C C . ALA A 1 210 ? 6.726 -3.738 10.176 1.00 95.00 210 ALA A C 1
ATOM 1582 O O . ALA A 1 210 ? 6.485 -3.217 9.085 1.00 95.00 210 ALA A O 1
ATOM 1583 N N . LEU A 1 211 ? 7.511 -3.142 11.077 1.00 96.38 211 LEU A N 1
ATOM 1584 C CA . LEU A 1 211 ? 8.201 -1.880 10.813 1.00 96.38 211 LEU A CA 1
ATOM 1585 C C . LEU A 1 211 ? 9.325 -2.044 9.787 1.00 96.38 211 LEU A C 1
ATOM 1587 O O . LEU A 1 211 ? 9.470 -1.189 8.916 1.00 96.38 211 LEU A O 1
ATOM 1591 N N . ASP A 1 212 ? 10.078 -3.140 9.854 1.00 95.44 212 ASP A N 1
ATOM 1592 C CA . ASP A 1 212 ? 11.143 -3.440 8.897 1.00 95.44 212 ASP A CA 1
ATOM 1593 C C . ASP A 1 212 ? 10.567 -3.713 7.496 1.00 95.44 212 ASP A C 1
ATOM 1595 O O . ASP A 1 212 ? 11.159 -3.323 6.492 1.00 95.44 212 ASP A O 1
ATOM 1599 N N . PHE A 1 213 ? 9.373 -4.308 7.405 1.00 94.56 213 PHE A N 1
ATOM 1600 C CA . PHE A 1 213 ? 8.633 -4.436 6.150 1.00 94.56 213 PHE A CA 1
ATOM 1601 C C . PHE A 1 213 ? 8.318 -3.066 5.533 1.00 94.56 213 PHE A C 1
ATOM 1603 O O . PHE A 1 213 ? 8.651 -2.825 4.372 1.00 94.56 213 PHE A O 1
ATOM 1610 N N . LEU A 1 214 ? 7.735 -2.141 6.304 1.00 95.12 214 LEU A N 1
ATOM 1611 C CA . LEU A 1 214 ? 7.446 -0.788 5.811 1.00 95.12 214 LEU A CA 1
ATOM 1612 C C . LEU A 1 214 ? 8.729 -0.022 5.462 1.00 95.12 214 LEU A C 1
ATOM 1614 O O . LEU A 1 214 ? 8.754 0.751 4.506 1.00 95.12 214 LEU A O 1
ATOM 1618 N N . GLU A 1 215 ? 9.816 -0.251 6.199 1.00 94.75 215 GLU A N 1
ATOM 1619 C CA . GLU A 1 215 ? 11.135 0.286 5.867 1.00 94.75 215 GLU A CA 1
ATOM 1620 C C . GLU A 1 215 ? 11.629 -0.221 4.504 1.00 94.75 215 GLU A C 1
ATOM 1622 O O . GLU A 1 215 ? 12.170 0.558 3.713 1.00 94.75 215 GLU A O 1
ATOM 1627 N N . VAL A 1 216 ? 11.421 -1.503 4.189 1.00 93.19 216 VAL A N 1
ATOM 1628 C CA . VAL A 1 216 ? 11.713 -2.058 2.860 1.00 93.19 216 VAL A CA 1
ATOM 1629 C C . VAL A 1 216 ? 10.882 -1.360 1.782 1.00 93.19 216 VAL A C 1
ATOM 1631 O O . VAL A 1 216 ? 11.451 -0.958 0.766 1.00 93.19 216 VAL A O 1
ATOM 1634 N N . GLU A 1 217 ? 9.582 -1.154 2.002 1.00 92.69 217 GLU A N 1
ATOM 1635 C CA . GLU A 1 217 ? 8.716 -0.459 1.039 1.00 92.69 217 GLU A CA 1
ATOM 1636 C C . GLU A 1 217 ? 9.149 0.990 0.798 1.00 92.69 217 GLU A C 1
ATOM 1638 O O . GLU A 1 217 ? 9.301 1.402 -0.353 1.00 92.69 217 GLU A O 1
ATOM 1643 N N . ILE A 1 218 ? 9.447 1.739 1.862 1.00 93.25 218 ILE A N 1
ATOM 1644 C CA . ILE A 1 218 ? 9.950 3.116 1.766 1.00 93.25 218 ILE A CA 1
ATOM 1645 C C . ILE A 1 218 ? 11.285 3.163 1.016 1.00 93.25 218 ILE A C 1
ATOM 1647 O O . ILE A 1 218 ? 11.492 4.033 0.171 1.00 93.25 218 ILE A O 1
ATOM 1651 N N . ASN A 1 219 ? 12.203 2.239 1.295 1.00 91.69 219 ASN A N 1
ATOM 1652 C CA . ASN A 1 219 ? 13.485 2.192 0.595 1.00 91.69 219 ASN A CA 1
ATOM 1653 C C . ASN A 1 219 ? 13.314 1.866 -0.892 1.00 91.69 219 ASN A C 1
ATOM 1655 O O . ASN A 1 219 ? 14.019 2.438 -1.724 1.00 91.69 219 ASN A O 1
ATOM 1659 N N . ILE A 1 220 ? 12.354 1.002 -1.236 1.00 89.44 220 ILE A N 1
ATOM 1660 C CA . ILE A 1 220 ? 12.028 0.728 -2.635 1.00 89.44 220 ILE A CA 1
ATOM 1661 C C . ILE A 1 220 ? 11.446 1.975 -3.299 1.00 89.44 220 ILE A C 1
ATOM 1663 O O . ILE A 1 220 ? 11.949 2.373 -4.346 1.00 89.44 220 ILE A O 1
ATOM 1667 N N . ALA A 1 221 ? 10.489 2.649 -2.657 1.00 90.31 221 ALA A N 1
ATOM 1668 C CA . ALA A 1 221 ? 9.944 3.923 -3.121 1.00 90.31 221 ALA A CA 1
ATOM 1669 C C . ALA A 1 221 ? 11.048 4.966 -3.392 1.00 90.31 221 ALA A C 1
ATOM 1671 O O . ALA A 1 221 ? 11.074 5.572 -4.461 1.00 90.31 221 ALA A O 1
ATOM 1672 N N . ARG A 1 222 ? 12.009 5.120 -2.469 1.00 89.69 222 ARG A N 1
ATOM 1673 C CA . ARG A 1 222 ? 13.147 6.049 -2.611 1.00 89.69 222 ARG A CA 1
ATOM 1674 C C . ARG A 1 222 ? 14.115 5.682 -3.731 1.00 89.69 222 ARG A C 1
ATOM 1676 O O . ARG A 1 222 ? 14.748 6.576 -4.279 1.00 89.69 222 ARG A O 1
ATOM 1683 N N . GLY A 1 223 ? 14.261 4.399 -4.053 1.00 87.75 223 GLY A N 1
ATOM 1684 C CA . GLY A 1 223 ? 15.129 3.979 -5.154 1.00 87.75 223 GLY A CA 1
ATOM 1685 C C . GLY A 1 223 ? 14.465 4.008 -6.528 1.00 87.75 223 GLY A C 1
ATOM 1686 O O . GLY A 1 223 ? 15.185 3.994 -7.521 1.00 87.75 223 GLY A O 1
ATOM 1687 N N . ILE A 1 224 ? 13.129 4.062 -6.603 1.00 85.88 224 ILE A N 1
ATOM 1688 C CA . ILE A 1 224 ? 12.401 4.152 -7.882 1.00 85.88 224 ILE A CA 1
ATOM 1689 C C . ILE A 1 224 ? 11.892 5.565 -8.200 1.00 85.88 224 ILE A C 1
ATOM 1691 O O . ILE A 1 224 ? 11.621 5.836 -9.365 1.00 85.88 224 ILE A O 1
ATOM 1695 N N . ALA A 1 225 ? 11.788 6.464 -7.210 1.00 88.06 225 ALA A N 1
ATOM 1696 C CA . ALA A 1 225 ? 11.406 7.864 -7.410 1.00 88.06 225 ALA A CA 1
ATOM 1697 C C . ALA A 1 225 ? 12.307 8.828 -6.615 1.00 88.06 225 ALA A C 1
ATOM 1699 O O . ALA A 1 225 ? 12.330 8.821 -5.385 1.00 88.06 225 ALA A O 1
ATOM 1700 N N . GLU A 1 226 ? 13.003 9.728 -7.312 1.00 80.12 226 GLU A N 1
ATOM 1701 C CA . GLU A 1 226 ? 13.908 10.709 -6.686 1.00 80.12 226 GLU A CA 1
ATOM 1702 C C . GLU A 1 226 ? 13.166 11.757 -5.840 1.00 80.12 226 GLU A C 1
ATOM 1704 O O . GLU A 1 226 ? 13.701 12.278 -4.858 1.00 80.12 226 GLU A O 1
ATOM 1709 N N . GLY A 1 227 ? 11.918 12.074 -6.201 1.00 81.44 227 GLY A N 1
ATOM 1710 C CA . GLY A 1 227 ? 11.133 13.110 -5.533 1.00 81.44 227 GLY A CA 1
ATOM 1711 C C . GLY A 1 227 ? 10.877 12.813 -4.054 1.00 81.44 227 GLY A C 1
ATOM 1712 O O . GLY A 1 227 ? 10.890 13.740 -3.245 1.00 81.44 227 GLY A O 1
ATOM 1713 N N . VAL A 1 228 ? 10.770 11.535 -3.678 1.00 87.06 228 VAL A N 1
ATOM 1714 C CA . VAL A 1 228 ? 10.519 11.104 -2.292 1.00 87.06 228 VAL A CA 1
ATOM 1715 C C . VAL A 1 228 ? 11.771 11.059 -1.403 1.00 87.06 228 VAL A C 1
ATOM 1717 O O . VAL A 1 228 ? 11.691 10.700 -0.229 1.00 87.06 228 VAL A O 1
ATOM 1720 N N . VAL A 1 229 ? 12.948 11.407 -1.935 1.00 84.25 229 VAL A N 1
ATOM 1721 C CA . VAL A 1 229 ? 14.211 11.464 -1.172 1.00 84.25 229 VAL A CA 1
ATOM 1722 C C . VAL A 1 229 ? 14.353 12.792 -0.411 1.00 84.25 229 VAL A C 1
ATOM 1724 O O . VAL A 1 229 ? 15.155 12.896 0.518 1.00 84.25 229 VAL A O 1
ATOM 1727 N N . LYS A 1 230 ? 13.572 13.810 -0.785 1.00 80.44 230 LYS A N 1
ATOM 1728 C CA . LYS A 1 230 ? 13.678 15.178 -0.265 1.00 80.44 230 LYS A CA 1
ATOM 1729 C C . LYS A 1 230 ? 13.241 15.287 1.209 1.00 80.44 230 LYS A C 1
ATOM 1731 O O . LYS A 1 230 ? 12.336 14.568 1.644 1.00 80.44 230 LYS A O 1
ATOM 1736 N N . PRO A 1 231 ? 13.807 16.232 1.988 1.00 79.06 231 PRO A N 1
ATOM 1737 C CA . PRO A 1 231 ? 13.299 16.550 3.321 1.00 79.06 231 PRO A CA 1
ATOM 1738 C C . PRO A 1 231 ? 11.806 16.900 3.281 1.00 79.06 231 PRO A C 1
ATOM 1740 O O . PRO A 1 231 ? 11.367 17.670 2.431 1.00 79.06 231 PRO A O 1
ATOM 1743 N N . GLY A 1 232 ? 11.023 16.341 4.206 1.00 80.62 232 GLY A N 1
ATOM 1744 C CA . GLY A 1 232 ? 9.577 16.584 4.271 1.00 80.62 232 GLY A CA 1
ATOM 1745 C C . GLY A 1 232 ? 8.727 15.779 3.278 1.00 80.62 232 GLY A C 1
ATOM 1746 O O . GLY A 1 232 ? 7.520 15.998 3.218 1.00 80.62 232 GLY A O 1
ATOM 1747 N N . ALA A 1 233 ? 9.308 14.820 2.546 1.00 88.75 233 ALA A N 1
ATOM 1748 C CA . ALA A 1 233 ? 8.557 13.947 1.638 1.00 88.75 233 ALA A CA 1
ATOM 1749 C C . ALA A 1 233 ? 7.512 13.065 2.353 1.00 88.75 233 ALA A C 1
ATOM 1751 O O . ALA A 1 233 ? 6.554 12.620 1.729 1.00 88.75 233 ALA A O 1
ATOM 1752 N N . PHE A 1 234 ? 7.656 12.818 3.657 1.00 94.06 234 PHE A N 1
ATOM 1753 C CA . PHE A 1 234 ? 6.738 11.966 4.414 1.00 94.06 234 PHE A CA 1
ATOM 1754 C C . PHE A 1 234 ? 5.521 12.729 4.933 1.00 94.06 234 PHE A C 1
ATOM 1756 O O . PHE A 1 234 ? 5.654 13.706 5.669 1.00 94.06 234 PHE A O 1
ATOM 1763 N N . GLN A 1 235 ? 4.334 12.218 4.619 1.00 95.31 235 GLN A N 1
ATOM 1764 C CA . GLN A 1 235 ? 3.051 12.711 5.105 1.00 95.31 235 GLN A CA 1
ATOM 1765 C C . GLN A 1 235 ? 2.337 11.590 5.862 1.00 95.31 235 GLN A C 1
ATOM 1767 O O . GLN A 1 235 ? 2.225 10.473 5.367 1.00 95.31 235 GLN A O 1
ATOM 1772 N N . ILE A 1 236 ? 1.832 11.876 7.063 1.00 96.75 236 ILE A N 1
ATOM 1773 C CA . ILE A 1 236 ? 0.987 10.928 7.800 1.00 96.75 236 ILE A CA 1
ATOM 1774 C C . ILE A 1 236 ? -0.465 11.319 7.580 1.00 96.75 236 ILE A C 1
ATOM 1776 O O . ILE A 1 236 ? -0.887 12.403 7.992 1.00 96.75 236 ILE A O 1
ATOM 1780 N N . PHE A 1 237 ? -1.228 10.422 6.968 1.00 97.56 237 PHE A N 1
ATOM 1781 C CA . PHE A 1 237 ? -2.631 10.640 6.661 1.00 97.56 237 PHE A CA 1
ATOM 1782 C C . PHE A 1 237 ? -3.539 9.851 7.605 1.00 97.56 237 PHE A C 1
ATOM 1784 O O . PHE A 1 237 ? -3.391 8.646 7.786 1.00 97.56 237 PHE A O 1
ATOM 1791 N N . ASP A 1 238 ? -4.511 10.543 8.185 1.00 96.62 238 ASP A N 1
ATOM 1792 C CA . ASP A 1 238 ? -5.530 9.960 9.048 1.00 96.62 238 ASP A CA 1
ATOM 1793 C C . ASP A 1 238 ? -6.889 10.067 8.365 1.00 96.62 238 ASP A C 1
ATOM 1795 O O . ASP A 1 238 ? -7.422 11.164 8.184 1.00 96.62 238 ASP A O 1
ATOM 1799 N N . GLY A 1 239 ? -7.416 8.910 7.964 1.00 93.56 239 GLY A N 1
ATOM 1800 C CA . GLY A 1 239 ? -8.714 8.792 7.311 1.00 93.56 239 GLY A CA 1
ATOM 1801 C C . GLY A 1 239 ? -9.901 9.022 8.245 1.00 93.56 239 GLY A C 1
ATOM 1802 O O . GLY A 1 239 ? -11.007 9.240 7.751 1.00 93.56 239 GLY A O 1
ATOM 1803 N N . GLN A 1 240 ? -9.684 9.007 9.566 1.00 94.12 240 GLN A N 1
ATOM 1804 C CA . GLN A 1 240 ? -10.716 9.123 10.600 1.00 94.12 240 GLN A CA 1
ATOM 1805 C C . GLN A 1 240 ? -11.826 8.066 10.482 1.00 94.12 240 GLN A C 1
ATOM 1807 O O . GLN A 1 240 ? -12.984 8.337 10.792 1.00 94.12 240 GLN A O 1
ATOM 1812 N N . ARG A 1 241 ? -11.479 6.866 10.003 1.00 92.75 241 ARG A N 1
ATOM 1813 C CA . ARG A 1 241 ? -12.400 5.725 9.864 1.00 92.75 241 ARG A CA 1
ATOM 1814 C C . ARG A 1 241 ? -12.185 4.669 10.944 1.00 92.75 241 ARG A C 1
ATOM 1816 O O . ARG A 1 241 ? -13.134 4.000 11.322 1.00 92.75 241 ARG A O 1
ATOM 1823 N N . LEU A 1 242 ? -10.962 4.535 11.459 1.00 91.94 242 LEU A N 1
ATOM 1824 C CA . LEU A 1 242 ? -10.658 3.650 12.587 1.00 91.94 242 LEU A CA 1
ATOM 1825 C C . LEU A 1 242 ? -10.907 4.348 13.926 1.00 91.94 242 LEU A C 1
ATOM 1827 O O . LEU A 1 242 ? -10.914 5.578 14.016 1.00 91.94 242 LEU A O 1
ATOM 1831 N N . ASP A 1 243 ? -11.054 3.559 14.990 1.00 91.19 243 ASP A N 1
ATOM 1832 C CA . ASP A 1 243 ? -11.170 4.104 16.338 1.00 91.19 243 ASP A CA 1
ATOM 1833 C C . ASP A 1 243 ? -9.918 4.911 16.733 1.00 91.19 243 ASP A C 1
ATOM 1835 O O . ASP A 1 243 ? -8.797 4.680 16.260 1.00 91.19 243 ASP A O 1
ATOM 1839 N N . THR A 1 244 ? -10.112 5.876 17.634 1.00 92.12 244 THR A N 1
ATOM 1840 C CA . THR A 1 244 ? -9.060 6.808 18.061 1.00 92.12 244 THR A CA 1
ATOM 1841 C C . THR A 1 244 ? -7.822 6.089 18.594 1.00 92.12 244 THR A C 1
ATOM 1843 O O . THR A 1 244 ? -6.703 6.518 18.319 1.00 92.12 244 THR A O 1
ATOM 1846 N N . MET A 1 245 ? -7.992 4.999 19.349 1.00 93.69 245 MET A N 1
ATOM 1847 C CA . MET A 1 245 ? -6.869 4.313 19.987 1.00 93.69 245 MET A CA 1
ATOM 1848 C C . MET A 1 245 ? -6.028 3.556 18.960 1.00 93.69 245 MET A C 1
ATOM 1850 O O . MET A 1 245 ? -4.798 3.639 18.997 1.00 93.69 245 MET A O 1
ATOM 1854 N N . THR A 1 246 ? -6.674 2.869 18.017 1.00 93.81 246 THR A N 1
ATOM 1855 C CA . THR A 1 246 ? -5.994 2.228 16.885 1.00 93.81 246 THR A CA 1
ATOM 1856 C C . THR A 1 246 ? -5.204 3.253 16.078 1.00 93.81 246 THR A C 1
ATOM 1858 O O . THR A 1 246 ? -4.001 3.079 15.873 1.00 93.81 246 THR A O 1
ATOM 1861 N N . THR A 1 247 ? -5.831 4.377 15.726 1.00 95.12 247 THR A N 1
ATOM 1862 C CA . THR A 1 247 ? -5.194 5.447 14.946 1.00 95.12 247 THR A CA 1
ATOM 1863 C C . THR A 1 247 ? -3.990 6.067 15.665 1.00 95.12 247 THR A C 1
ATOM 1865 O O . THR A 1 247 ? -2.926 6.242 15.065 1.00 95.12 247 THR A O 1
ATOM 1868 N N . VAL A 1 248 ? -4.109 6.361 16.967 1.00 96.88 248 VAL A N 1
ATOM 1869 C CA . VAL A 1 248 ? -3.006 6.907 17.783 1.00 96.88 248 VAL A CA 1
ATOM 1870 C C . VAL A 1 248 ? -1.822 5.941 17.830 1.00 96.88 248 VAL A C 1
ATOM 1872 O O . VAL A 1 248 ? -0.673 6.362 17.681 1.00 96.88 248 VAL A O 1
ATOM 1875 N N . ARG A 1 249 ? -2.080 4.640 17.988 1.00 97.06 249 ARG A N 1
ATOM 1876 C CA . ARG A 1 249 ? -1.020 3.624 18.038 1.00 97.06 249 ARG A CA 1
ATOM 1877 C C . ARG A 1 249 ? -0.335 3.437 16.690 1.00 97.06 249 ARG A C 1
ATOM 1879 O O . ARG A 1 249 ? 0.893 3.471 16.646 1.00 97.06 249 ARG A O 1
ATOM 1886 N N . ASN A 1 250 ? -1.098 3.331 15.602 1.00 97.69 250 ASN A N 1
ATOM 1887 C CA . ASN A 1 250 ? -0.551 3.295 14.243 1.00 97.69 250 ASN A CA 1
ATOM 1888 C C . ASN A 1 250 ? 0.355 4.504 13.985 1.00 97.69 250 ASN A C 1
ATOM 1890 O O . ASN A 1 250 ? 1.507 4.353 13.579 1.00 97.69 250 ASN A O 1
ATOM 1894 N N . ARG A 1 251 ? -0.125 5.707 14.322 1.00 98.06 251 ARG A N 1
ATOM 1895 C CA . ARG A 1 251 ? 0.645 6.950 14.210 1.00 98.06 251 ARG A CA 1
ATOM 1896 C C . ARG A 1 251 ? 1.936 6.910 15.027 1.00 98.06 251 ARG A C 1
ATOM 1898 O O . ARG A 1 251 ? 2.981 7.316 14.522 1.00 98.06 251 ARG A O 1
ATOM 1905 N N . ALA A 1 252 ? 1.895 6.412 16.261 1.00 97.31 252 ALA A N 1
ATOM 1906 C CA . ALA A 1 252 ? 3.086 6.287 17.097 1.00 97.31 252 ALA A CA 1
ATOM 1907 C C . ALA A 1 252 ? 4.131 5.341 16.478 1.00 97.31 252 ALA A C 1
ATOM 1909 O O . ALA A 1 252 ? 5.320 5.668 16.474 1.00 97.31 252 ALA A O 1
ATOM 1910 N N . PHE A 1 253 ? 3.707 4.205 15.914 1.00 97.69 253 PHE A N 1
ATOM 1911 C CA . PHE A 1 253 ? 4.603 3.288 15.203 1.00 97.69 253 PHE A CA 1
ATOM 1912 C C . PHE A 1 253 ? 5.211 3.930 13.954 1.00 97.69 253 PHE A C 1
ATOM 1914 O O . PHE A 1 253 ? 6.428 3.876 13.774 1.00 97.69 253 PHE A O 1
ATOM 1921 N N . VAL A 1 254 ? 4.399 4.622 13.151 1.00 96.94 254 VAL A N 1
ATOM 1922 C CA . VAL A 1 254 ? 4.880 5.357 11.974 1.00 96.94 254 VAL A CA 1
ATOM 1923 C C . VAL A 1 254 ? 5.891 6.435 12.363 1.00 96.94 254 VAL A C 1
ATOM 1925 O O . VAL A 1 254 ? 6.943 6.535 11.740 1.00 96.94 254 VAL A O 1
ATOM 1928 N N . HIS A 1 255 ? 5.653 7.210 13.424 1.00 95.81 255 HIS A N 1
ATOM 1929 C CA . HIS A 1 255 ? 6.636 8.198 13.880 1.00 95.81 255 HIS A CA 1
ATOM 1930 C C . HIS A 1 255 ? 7.971 7.560 14.282 1.00 95.81 255 HIS A C 1
ATOM 1932 O O . HIS A 1 255 ? 9.022 8.099 13.936 1.00 95.81 255 HIS A O 1
ATOM 1938 N N . ARG A 1 256 ? 7.951 6.410 14.971 1.00 93.56 256 ARG A N 1
ATOM 1939 C CA . ARG A 1 256 ? 9.179 5.667 15.315 1.00 93.56 256 ARG A CA 1
ATOM 1940 C C . ARG A 1 256 ? 9.925 5.196 14.067 1.00 93.56 256 ARG A C 1
ATOM 1942 O O . ARG A 1 256 ? 11.147 5.297 14.029 1.00 93.56 256 ARG A O 1
ATOM 1949 N N . LEU A 1 257 ? 9.203 4.715 13.055 1.00 94.88 257 LEU A N 1
ATOM 1950 C CA . LEU A 1 257 ? 9.779 4.337 11.764 1.00 94.88 257 LEU A CA 1
ATOM 1951 C C . LEU A 1 257 ? 10.433 5.539 11.077 1.00 94.88 257 LEU A C 1
ATOM 1953 O O . LEU A 1 257 ? 11.604 5.484 10.714 1.00 94.88 257 LEU A O 1
ATOM 1957 N N . LEU A 1 258 ? 9.714 6.656 10.959 1.00 93.00 258 LEU A N 1
ATOM 1958 C CA . LEU A 1 258 ? 10.207 7.852 10.270 1.00 93.00 258 LEU A CA 1
ATOM 1959 C C . LEU A 1 258 ? 11.440 8.470 10.944 1.00 93.00 258 LEU A C 1
ATOM 1961 O O . LEU A 1 258 ? 12.304 9.007 10.253 1.00 93.00 258 LEU A O 1
ATOM 1965 N N . GLN A 1 259 ? 11.587 8.327 12.265 1.00 90.38 259 GLN A N 1
ATOM 1966 C CA . GLN A 1 259 ? 12.801 8.748 12.972 1.00 90.38 259 GLN A CA 1
ATOM 1967 C C . GLN A 1 259 ? 14.072 8.059 12.449 1.00 90.38 259 GLN A C 1
ATOM 1969 O O . GLN A 1 259 ? 15.140 8.677 12.485 1.00 90.38 259 GLN A O 1
ATOM 1974 N N . ARG A 1 260 ? 13.969 6.825 11.930 1.00 88.31 260 ARG A N 1
ATOM 1975 C CA . ARG A 1 260 ? 15.096 6.094 11.322 1.00 88.31 260 ARG A CA 1
ATOM 1976 C C . ARG A 1 260 ? 15.602 6.782 10.051 1.00 88.31 260 ARG A C 1
ATOM 1978 O O . ARG A 1 260 ? 16.799 6.801 9.807 1.00 88.31 260 ARG A O 1
ATOM 1985 N N . PHE A 1 261 ? 14.706 7.414 9.293 1.00 85.00 261 PHE A N 1
ATOM 1986 C CA . PHE A 1 261 ? 15.021 8.087 8.028 1.00 85.00 261 PHE A CA 1
ATOM 1987 C C . PHE A 1 261 ? 15.459 9.543 8.185 1.00 85.00 261 PHE A C 1
ATOM 1989 O O . PHE A 1 261 ? 16.069 10.095 7.280 1.00 85.00 261 PHE A O 1
ATOM 1996 N N . THR A 1 262 ? 15.145 10.177 9.315 1.00 71.19 262 THR A N 1
ATOM 1997 C CA . THR A 1 262 ? 15.585 11.552 9.615 1.00 71.19 262 THR A CA 1
ATOM 1998 C C . THR A 1 262 ? 16.956 11.629 10.289 1.00 71.19 262 THR A C 1
ATOM 2000 O O . THR A 1 262 ? 17.500 12.718 10.435 1.00 71.19 262 THR A O 1
ATOM 2003 N N . ARG A 1 263 ? 17.480 10.495 10.770 1.00 56.97 263 ARG A N 1
ATOM 2004 C CA . ARG A 1 263 ? 18.766 10.396 11.485 1.00 56.97 263 ARG A CA 1
ATOM 2005 C C . ARG A 1 263 ? 19.879 9.741 10.658 1.00 56.97 263 ARG A C 1
ATOM 2007 O O . ARG A 1 263 ? 21.007 9.699 11.141 1.00 56.97 263 ARG A O 1
ATOM 2014 N N . ALA A 1 264 ? 19.543 9.210 9.485 1.00 47.41 264 ALA A N 1
ATOM 2015 C CA . ALA A 1 264 ? 20.456 8.607 8.517 1.00 47.41 264 ALA A CA 1
ATOM 2016 C C . ALA A 1 264 ? 20.826 9.631 7.439 1.00 47.41 264 ALA A C 1
ATOM 2018 O O . ALA A 1 264 ? 21.987 9.591 6.983 1.00 47.41 264 ALA A O 1
#